Protein AF-A0A8I3A696-F1 (afdb_monomer_lite)

Structure (mmCIF, N/CA/C/O backbone):
data_AF-A0A8I3A696-F1
#
_entry.id   AF-A0A8I3A696-F1
#
loop_
_atom_site.group_PDB
_atom_site.id
_atom_site.type_symbol
_atom_site.label_atom_id
_atom_site.label_alt_id
_atom_site.label_comp_id
_atom_site.label_asym_id
_atom_site.label_entity_id
_atom_site.label_seq_id
_atom_site.pdbx_PDB_ins_code
_atom_site.Cartn_x
_atom_site.Cartn_y
_atom_site.Cartn_z
_atom_site.occupancy
_atom_site.B_iso_or_equiv
_atom_site.auth_seq_id
_atom_site.auth_comp_id
_atom_site.auth_asym_id
_atom_site.auth_atom_id
_atom_site.pdbx_PDB_model_num
ATOM 1 N N . MET A 1 1 ? -14.156 15.712 -1.385 1.00 49.28 1 MET A N 1
ATOM 2 C CA . MET A 1 1 ? -14.536 15.079 -0.104 1.00 49.28 1 MET A CA 1
ATOM 3 C C . MET A 1 1 ? -14.121 13.618 -0.165 1.00 49.28 1 MET A C 1
ATOM 5 O O . MET A 1 1 ? -14.426 13.002 -1.179 1.00 49.28 1 MET A O 1
ATOM 9 N N . PRO A 1 2 ? -13.389 13.079 0.828 1.00 67.81 2 PRO A N 1
ATOM 10 C CA . PRO A 1 2 ? -13.093 11.646 0.878 1.00 67.81 2 PRO A CA 1
ATOM 11 C C . PRO A 1 2 ? -14.398 10.843 0.910 1.00 67.81 2 PRO A C 1
ATOM 13 O O . PRO A 1 2 ? -15.379 11.331 1.472 1.00 67.81 2 PRO A O 1
ATOM 16 N N . THR A 1 3 ? -14.408 9.640 0.341 1.00 84.44 3 THR A N 1
ATOM 17 C CA . THR A 1 3 ? -15.573 8.743 0.364 1.00 84.44 3 THR A CA 1
ATOM 18 C C . THR A 1 3 ? -16.041 8.512 1.810 1.00 84.44 3 THR A C 1
ATOM 20 O O . THR A 1 3 ? -15.194 8.189 2.649 1.00 84.44 3 THR A O 1
ATOM 23 N N . PRO A 1 4 ? -17.332 8.721 2.135 1.00 91.75 4 PRO A N 1
ATOM 24 C CA . PRO A 1 4 ? -17.892 8.387 3.447 1.00 91.75 4 PRO A CA 1
ATOM 25 C C . PRO A 1 4 ? -17.798 6.892 3.750 1.00 91.75 4 PRO A C 1
ATOM 27 O O . PRO A 1 4 ? -17.717 6.093 2.813 1.00 91.75 4 PRO A O 1
ATOM 30 N N . LEU A 1 5 ? -17.838 6.506 5.030 1.00 95.25 5 LEU A N 1
ATOM 31 C CA . LEU A 1 5 ? -17.947 5.088 5.355 1.00 95.25 5 LEU A CA 1
ATOM 32 C C . LEU A 1 5 ? -19.299 4.536 4.869 1.00 95.25 5 LEU A C 1
ATOM 34 O O . LEU A 1 5 ? -20.335 5.196 5.011 1.00 95.25 5 LEU A O 1
ATOM 38 N N . PRO A 1 6 ? -19.311 3.325 4.290 1.00 96.25 6 PRO A N 1
ATOM 39 C CA . PRO A 1 6 ? -20.542 2.604 4.002 1.00 96.25 6 PRO A CA 1
ATOM 40 C C . PRO A 1 6 ? -21.428 2.464 5.242 1.00 96.25 6 PRO A C 1
ATOM 42 O O . PRO A 1 6 ? -20.940 2.303 6.365 1.00 96.25 6 PRO A O 1
ATOM 45 N N . LYS A 1 7 ? -22.748 2.466 5.044 1.00 95.75 7 LYS A N 1
ATOM 46 C CA . LYS A 1 7 ? -23.689 2.207 6.138 1.00 95.75 7 LYS A CA 1
ATOM 47 C C . LYS A 1 7 ? -23.459 0.819 6.731 1.00 95.75 7 LYS A C 1
ATOM 49 O O . LYS A 1 7 ? -23.053 -0.106 6.024 1.00 95.75 7 LYS A O 1
ATOM 54 N N . ALA A 1 8 ? -23.773 0.669 8.015 1.00 94.56 8 ALA A N 1
ATOM 55 C CA . ALA A 1 8 ? -23.583 -0.585 8.736 1.00 94.56 8 ALA A CA 1
ATOM 56 C C . ALA A 1 8 ? -24.315 -1.778 8.090 1.00 94.56 8 ALA A C 1
ATOM 58 O O . ALA A 1 8 ? -23.818 -2.895 8.144 1.00 94.56 8 ALA A O 1
ATOM 59 N N . ASP A 1 9 ? -25.460 -1.548 7.441 1.00 94.12 9 ASP A N 1
ATOM 60 C CA . ASP A 1 9 ? -26.269 -2.557 6.744 1.00 94.12 9 ASP A CA 1
ATOM 61 C C . ASP A 1 9 ? -25.797 -2.864 5.310 1.00 94.12 9 ASP A C 1
ATOM 63 O O . ASP A 1 9 ? -26.386 -3.702 4.625 1.00 94.12 9 ASP A O 1
ATOM 67 N N . SER A 1 10 ? -24.733 -2.210 4.836 1.00 96.44 10 SER A N 1
ATOM 68 C CA . SER A 1 10 ? -24.194 -2.460 3.500 1.00 96.44 10 SER A CA 1
ATOM 69 C C . SER A 1 10 ? -23.600 -3.873 3.379 1.00 96.44 10 SER A C 1
ATOM 71 O O . SER A 1 10 ? -23.015 -4.387 4.339 1.00 96.44 10 SER A O 1
ATOM 73 N N . PRO A 1 11 ? -23.668 -4.507 2.190 1.00 96.00 11 PRO A N 1
ATOM 74 C CA . PRO A 1 11 ? -23.151 -5.863 2.000 1.00 96.00 11 PRO A CA 1
ATOM 75 C C . PRO A 1 11 ? -21.673 -6.018 2.374 1.00 96.00 11 PRO A C 1
ATOM 77 O O . PRO A 1 11 ? -21.261 -7.056 2.880 1.00 96.00 11 PRO A O 1
ATOM 80 N N . GLU A 1 12 ? -20.850 -4.996 2.139 1.00 93.75 12 GLU A N 1
ATOM 81 C CA . GLU A 1 12 ? -19.424 -5.050 2.463 1.00 93.75 12 GLU A CA 1
ATOM 82 C C . GLU A 1 12 ? -19.132 -5.019 3.962 1.00 93.75 12 GLU A C 1
ATOM 84 O O . GLU A 1 12 ? -18.227 -5.723 4.404 1.00 93.75 12 GLU A O 1
ATOM 89 N N . VAL A 1 13 ? -19.934 -4.288 4.739 1.00 96.12 13 VAL A N 1
ATOM 90 C CA . VAL A 1 13 ? -19.828 -4.263 6.201 1.00 96.12 13 VAL A CA 1
ATOM 91 C C . VAL A 1 13 ? -20.376 -5.555 6.803 1.00 96.12 13 VAL A C 1
ATOM 93 O O . VAL A 1 13 ? -19.768 -6.116 7.712 1.00 96.12 13 VAL A O 1
ATOM 96 N N . GLN A 1 14 ? -21.478 -6.082 6.266 1.00 96.12 14 GLN A N 1
ATOM 97 C CA . GLN A 1 14 ? -22.037 -7.351 6.741 1.00 96.12 14 GLN A CA 1
ATOM 98 C C . GLN A 1 14 ? -21.068 -8.522 6.525 1.00 96.12 14 GLN A C 1
ATOM 100 O O . GLN A 1 14 ? -20.917 -9.349 7.416 1.00 96.12 14 GLN A O 1
ATOM 105 N N . ARG A 1 15 ? -20.290 -8.530 5.430 1.00 93.88 15 ARG A N 1
ATOM 106 C CA . ARG A 1 15 ? -19.238 -9.545 5.221 1.00 93.88 15 ARG A CA 1
ATOM 107 C C . ARG A 1 15 ? -18.225 -9.609 6.365 1.00 93.88 15 ARG A C 1
ATOM 109 O O . ARG A 1 15 ? -17.896 -10.700 6.810 1.00 93.88 15 ARG A O 1
ATOM 116 N N . ILE A 1 16 ? -17.728 -8.466 6.848 1.00 94.31 16 ILE A N 1
ATOM 117 C CA . ILE A 1 16 ? -16.762 -8.469 7.963 1.00 94.31 16 ILE A CA 1
ATOM 118 C C . ILE A 1 16 ? -17.427 -8.782 9.309 1.00 94.31 16 ILE A C 1
ATOM 120 O O . ILE A 1 16 ? -16.744 -9.261 10.214 1.00 94.31 16 ILE A O 1
ATOM 124 N N . ALA A 1 17 ? -18.731 -8.517 9.439 1.00 92.25 17 ALA A N 1
ATOM 125 C CA . ALA A 1 17 ? -19.528 -8.859 10.614 1.00 92.25 17 ALA A CA 1
ATOM 126 C C . ALA A 1 17 ? -19.753 -10.372 10.733 1.00 92.25 17 ALA A C 1
ATOM 128 O O . ALA A 1 17 ? -19.649 -10.919 11.828 1.00 92.25 17 ALA A O 1
ATOM 129 N N . ASP A 1 18 ? -20.017 -11.035 9.604 1.00 91.81 18 ASP A N 1
ATOM 130 C CA . ASP A 1 18 ? -20.204 -12.486 9.525 1.00 91.81 18 ASP A CA 1
ATOM 131 C C . ASP A 1 18 ? -18.918 -13.252 9.878 1.00 91.81 18 ASP A C 1
ATOM 133 O O . ASP A 1 18 ? -18.979 -14.363 10.404 1.00 91.81 18 ASP A O 1
ATOM 137 N N . GLU A 1 19 ? -17.746 -12.666 9.606 1.00 90.56 19 GLU A N 1
ATOM 138 C CA . GLU A 1 19 ? -16.451 -13.236 9.995 1.00 90.56 19 GLU A CA 1
ATOM 139 C C . GLU A 1 19 ? -16.190 -13.149 11.506 1.00 90.56 19 GLU A C 1
ATOM 141 O O . GLU A 1 19 ? -15.688 -14.104 12.100 1.00 90.56 19 GLU A O 1
ATOM 146 N N . ASP A 1 20 ? -16.476 -11.993 12.113 1.00 92.38 20 ASP A N 1
ATOM 147 C CA . ASP A 1 20 ? -16.321 -11.744 13.547 1.00 92.38 20 ASP A CA 1
ATOM 148 C C . ASP A 1 20 ? -17.217 -10.557 13.970 1.00 92.38 20 ASP A C 1
ATOM 150 O O . ASP A 1 20 ? -17.012 -9.434 13.488 1.00 92.38 20 ASP A O 1
ATOM 154 N N . PRO A 1 21 ? -18.180 -10.750 14.892 1.00 92.81 21 PRO A N 1
ATOM 155 C CA . PRO A 1 21 ? -19.038 -9.675 15.392 1.00 92.81 21 PRO A CA 1
ATOM 156 C C . PRO A 1 21 ? -18.270 -8.482 15.982 1.00 92.81 21 PRO A C 1
ATOM 158 O O . PRO A 1 21 ? -18.757 -7.346 15.932 1.00 92.81 21 PRO A O 1
ATOM 161 N N . ASP A 1 22 ? -17.058 -8.705 16.502 1.00 96.44 22 ASP A N 1
ATOM 162 C CA . ASP A 1 22 ? -16.217 -7.637 17.040 1.00 96.44 22 ASP A CA 1
ATOM 163 C C . ASP A 1 22 ? -15.776 -6.655 15.943 1.00 96.44 22 ASP A C 1
ATOM 165 O O . ASP A 1 22 ? -15.633 -5.457 16.214 1.00 96.44 22 ASP A O 1
ATOM 169 N N . ASN A 1 23 ? -15.652 -7.110 14.689 1.00 96.56 23 ASN A N 1
ATOM 170 C CA . ASN A 1 23 ? -15.353 -6.240 13.550 1.00 96.56 23 ASN A CA 1
ATOM 171 C C . ASN A 1 23 ? -16.483 -5.240 13.300 1.00 96.56 23 ASN A C 1
ATOM 173 O O . ASN A 1 23 ? -16.214 -4.060 13.077 1.00 96.56 23 ASN A O 1
ATOM 177 N N . LEU A 1 24 ? -17.744 -5.688 13.369 1.00 96.62 24 LEU A N 1
ATOM 178 C CA . LEU A 1 24 ? -18.903 -4.808 13.206 1.00 96.62 24 LEU A CA 1
ATOM 179 C C . LEU A 1 24 ? -18.973 -3.781 14.335 1.00 96.62 24 LEU A C 1
ATOM 181 O O . LEU A 1 24 ? -19.225 -2.602 14.093 1.00 96.62 24 LEU A O 1
ATOM 185 N N . SER A 1 25 ? -18.709 -4.216 15.568 1.00 97.06 25 SER A N 1
ATOM 186 C CA . SER A 1 25 ? -18.633 -3.325 16.727 1.00 97.06 25 SER A CA 1
ATOM 187 C C . SER A 1 25 ? -17.566 -2.237 16.533 1.00 97.06 25 SER A C 1
ATOM 189 O O . SER A 1 25 ? -17.863 -1.048 16.663 1.00 97.06 25 SER A O 1
ATOM 191 N N . ALA A 1 26 ? -16.341 -2.611 16.145 1.00 97.62 26 ALA A N 1
ATOM 192 C CA . ALA A 1 26 ? -15.265 -1.654 15.871 1.00 97.62 26 ALA A CA 1
ATOM 193 C C . ALA A 1 26 ? -15.569 -0.732 14.677 1.00 97.62 26 ALA A C 1
ATOM 195 O O . ALA A 1 26 ? -15.262 0.463 14.718 1.00 97.62 26 ALA A O 1
ATOM 196 N N . TYR A 1 27 ? -16.208 -1.262 13.632 1.00 98.00 27 TYR A N 1
ATOM 197 C CA . TYR A 1 27 ? -16.646 -0.480 12.481 1.00 98.00 27 TYR A CA 1
ATOM 198 C C . TYR A 1 27 ? -17.682 0.577 12.878 1.00 98.00 27 TYR A C 1
ATOM 200 O O . TYR A 1 27 ? -17.526 1.749 12.540 1.00 98.00 27 TYR A O 1
ATOM 208 N N . ASN A 1 28 ? -18.688 0.195 13.670 1.00 97.12 28 ASN A N 1
ATOM 209 C CA . ASN A 1 28 ? -19.726 1.108 14.152 1.00 97.12 28 ASN A CA 1
ATOM 210 C C . ASN A 1 28 ? -19.161 2.223 15.040 1.00 97.12 28 ASN A C 1
ATOM 212 O O . ASN A 1 28 ? -19.641 3.350 14.969 1.00 97.12 28 ASN A O 1
ATOM 216 N N . ILE A 1 29 ? -18.108 1.960 15.823 1.00 96.50 29 ILE A N 1
ATOM 217 C CA . ILE A 1 29 ? -17.392 3.021 16.552 1.00 96.50 29 ILE A CA 1
ATOM 218 C C . ILE A 1 29 ? -16.849 4.072 15.572 1.00 96.50 29 ILE A C 1
ATOM 220 O O . ILE A 1 29 ? -17.020 5.270 15.797 1.00 96.50 29 ILE A O 1
ATOM 224 N N . CYS A 1 30 ? -16.216 3.642 14.477 1.00 96.19 30 CYS A N 1
ATOM 225 C CA . CYS A 1 30 ? -15.680 4.556 13.466 1.00 96.19 30 CYS A CA 1
ATOM 226 C C . CYS A 1 30 ? -16.795 5.320 12.737 1.00 96.19 30 CYS A C 1
ATOM 228 O O . CYS A 1 30 ? -16.667 6.530 12.554 1.00 96.19 30 CYS A O 1
ATOM 230 N N . LEU A 1 31 ? -17.880 4.631 12.365 1.00 95.69 31 LEU A N 1
ATOM 231 C CA . LEU A 1 31 ? -19.037 5.216 11.682 1.00 95.69 31 LEU A CA 1
ATOM 232 C C . LEU A 1 31 ? -19.721 6.287 12.546 1.00 95.69 31 LEU A C 1
ATOM 234 O O . LEU A 1 31 ? -19.910 7.411 12.090 1.00 95.69 31 LEU A O 1
ATOM 238 N N . ASN A 1 32 ? -19.990 5.990 13.821 1.00 94.19 32 ASN A N 1
ATOM 239 C CA . ASN A 1 32 ? -20.622 6.940 14.741 1.00 94.19 32 ASN A CA 1
ATOM 240 C C . ASN A 1 32 ? -19.775 8.209 14.914 1.00 94.19 32 ASN A C 1
ATOM 242 O O . ASN A 1 32 ? -20.293 9.320 14.828 1.00 94.19 32 ASN A O 1
ATOM 246 N N . TYR A 1 33 ? -18.457 8.071 15.103 1.00 92.50 33 TYR A N 1
ATOM 247 C CA . TYR A 1 33 ? -17.582 9.239 15.222 1.00 92.50 33 TYR A CA 1
ATOM 248 C C . TYR A 1 33 ? -17.439 10.025 13.914 1.00 92.50 33 TYR A C 1
ATOM 250 O O . TYR A 1 33 ? -17.238 11.239 13.962 1.00 92.50 33 TYR A O 1
ATOM 258 N N . GLU A 1 34 ? -17.535 9.374 12.752 1.00 91.62 34 GLU A N 1
ATOM 259 C CA . GLU A 1 34 ? -17.570 10.064 11.460 1.00 91.62 34 GLU A CA 1
ATOM 260 C C . GLU A 1 34 ? -18.806 10.969 11.331 1.00 91.62 34 GLU A C 1
ATOM 262 O O . GLU A 1 34 ? -18.681 12.101 10.849 1.00 91.62 34 GLU A O 1
ATOM 267 N N . GLU A 1 35 ? -19.970 10.474 11.765 1.00 88.00 35 GLU A N 1
ATOM 268 C CA . GLU A 1 35 ? -21.251 11.186 11.734 1.00 88.00 35 GLU A CA 1
ATOM 269 C C . GLU A 1 35 ? -21.300 12.317 12.772 1.00 88.00 35 GLU A C 1
ATOM 271 O O . GLU A 1 35 ? -21.608 13.461 12.430 1.00 88.00 35 GLU A O 1
ATOM 276 N N . GLU A 1 36 ? -20.925 12.036 14.024 1.00 85.62 36 GLU A N 1
ATOM 277 C CA . GLU A 1 36 ? -20.935 13.013 15.123 1.00 85.62 36 GLU A CA 1
ATOM 278 C C . GLU A 1 36 ? -19.958 14.175 14.895 1.00 85.62 36 GLU A C 1
ATOM 280 O O . GLU A 1 36 ? -20.234 15.319 15.264 1.00 85.62 36 GLU A O 1
ATOM 285 N N . LEU A 1 37 ? -18.800 13.897 14.289 1.00 77.69 37 LEU A N 1
ATOM 286 C CA . LEU A 1 37 ? -17.734 14.878 14.074 1.00 77.69 37 LEU A CA 1
ATOM 287 C C . LEU A 1 37 ? -17.665 15.364 12.626 1.00 77.69 37 LEU A C 1
ATOM 289 O O . LEU A 1 37 ? -16.641 15.915 12.220 1.00 77.69 37 LEU A O 1
ATOM 293 N N . ALA A 1 38 ? -18.756 15.244 11.864 1.00 67.12 38 ALA A N 1
ATOM 294 C CA . ALA A 1 38 ? -18.842 15.750 10.494 1.00 67.12 38 ALA A CA 1
ATOM 295 C C . ALA A 1 38 ? -18.534 17.258 10.373 1.00 67.12 38 ALA A C 1
ATOM 297 O O . ALA A 1 38 ? -18.119 17.715 9.312 1.00 67.12 38 ALA A O 1
ATOM 298 N N . ALA A 1 39 ? -18.674 18.024 11.464 1.00 66.12 39 ALA A N 1
ATOM 299 C CA . ALA A 1 39 ? -18.312 19.442 11.535 1.00 66.12 39 ALA A CA 1
ATOM 300 C C . ALA A 1 39 ? -16.797 19.713 11.711 1.00 66.12 39 ALA A C 1
ATOM 302 O O . ALA A 1 39 ? -16.365 20.855 11.569 1.00 66.12 39 ALA A O 1
ATOM 303 N N . PHE A 1 40 ? -15.985 18.693 12.023 1.00 68.56 40 PHE A N 1
ATOM 304 C CA . PHE A 1 40 ? -14.536 18.793 12.235 1.00 68.56 40 PHE A CA 1
ATOM 305 C C . PHE A 1 40 ? -13.783 17.943 11.199 1.00 68.56 40 PHE A C 1
ATOM 307 O O . PHE A 1 40 ? -13.335 16.828 11.489 1.00 68.56 40 PHE A O 1
ATOM 314 N N . GLU A 1 41 ? -13.636 18.491 9.988 1.00 65.88 41 GLU A N 1
ATOM 315 C CA . GLU A 1 41 ? -13.103 17.793 8.803 1.00 65.88 41 GLU A CA 1
ATOM 316 C C . GLU A 1 41 ? -11.773 17.054 9.058 1.00 65.88 41 GLU A C 1
ATOM 318 O O . GLU A 1 41 ? -11.585 15.932 8.578 1.00 65.88 41 GLU A O 1
ATOM 323 N N . ASP A 1 42 ? -10.882 17.624 9.879 1.00 74.69 42 ASP A N 1
ATOM 324 C CA . ASP A 1 42 ? -9.553 17.059 10.148 1.00 74.69 42 ASP A CA 1
ATOM 325 C C . ASP A 1 42 ? -9.599 15.683 10.828 1.00 74.69 42 ASP A C 1
ATOM 327 O O . ASP A 1 42 ? -8.779 14.814 10.527 1.00 74.69 42 ASP A O 1
ATOM 331 N N . LYS A 1 43 ? -10.550 15.461 11.748 1.00 82.44 43 LYS A N 1
ATOM 332 C CA . LYS A 1 43 ? -10.648 14.195 12.496 1.00 82.44 43 LYS A CA 1
ATOM 333 C C . LYS A 1 43 ? -11.482 13.152 11.770 1.00 82.44 43 LYS A C 1
ATOM 335 O O . LYS A 1 43 ? -11.169 11.966 11.864 1.00 82.44 43 LYS A O 1
ATOM 340 N N . GLN A 1 44 ? -12.482 13.588 11.005 1.00 89.31 44 GLN A N 1
ATOM 341 C CA . GLN A 1 44 ? -13.361 12.699 10.244 1.00 89.31 44 GLN A CA 1
ATOM 342 C C . GLN A 1 44 ? -12.562 11.745 9.344 1.00 89.31 44 GLN A C 1
ATOM 344 O O . GLN A 1 44 ? -12.827 10.544 9.279 1.00 89.31 44 GLN A O 1
ATOM 349 N N . ARG A 1 45 ? -11.517 12.267 8.694 1.00 90.12 45 ARG A N 1
ATOM 350 C CA . ARG A 1 45 ? -10.626 11.477 7.843 1.00 90.12 45 ARG A CA 1
ATOM 351 C C . ARG A 1 45 ? -9.962 10.309 8.580 1.00 90.12 45 ARG A C 1
ATOM 353 O O . ARG A 1 45 ? -9.793 9.250 7.983 1.00 90.12 45 ARG A O 1
ATOM 360 N N . TYR A 1 46 ? -9.588 10.475 9.847 1.00 92.69 46 TYR A N 1
ATOM 361 C CA . TYR A 1 46 ? -8.934 9.418 10.624 1.00 92.69 46 TYR A CA 1
ATOM 362 C C . TYR A 1 46 ? -9.884 8.262 10.931 1.00 92.69 46 TYR A C 1
ATOM 364 O O . TYR A 1 46 ? -9.473 7.108 10.839 1.00 92.69 46 TYR A O 1
ATOM 372 N N . PHE A 1 47 ? -11.156 8.551 11.206 1.00 94.00 47 PHE A N 1
ATOM 373 C CA . PHE A 1 47 ? -12.168 7.511 11.414 1.00 94.00 47 PHE A CA 1
ATOM 374 C C . PHE A 1 47 ? -12.456 6.746 10.122 1.00 94.00 47 PHE A C 1
ATOM 376 O O . PHE A 1 47 ? -12.503 5.518 10.137 1.00 94.00 47 PHE A O 1
ATOM 383 N N . ARG A 1 48 ? -12.513 7.450 8.981 1.00 94.12 48 ARG A N 1
ATOM 384 C CA . ARG A 1 48 ? -12.617 6.813 7.657 1.00 94.12 48 ARG A CA 1
ATOM 385 C C . ARG A 1 48 ? -11.454 5.872 7.372 1.00 94.12 48 ARG A C 1
ATOM 387 O O . ARG A 1 48 ? -11.675 4.763 6.904 1.00 94.12 48 ARG A O 1
ATOM 394 N N . ILE A 1 49 ? -10.222 6.291 7.668 1.00 94.12 49 ILE A N 1
ATOM 395 C CA . ILE A 1 49 ? -9.032 5.447 7.479 1.00 94.12 49 ILE A CA 1
ATOM 396 C C . ILE A 1 49 ? -9.166 4.140 8.262 1.00 94.12 49 ILE A C 1
ATOM 398 O O . ILE A 1 49 ? -8.871 3.082 7.717 1.00 94.12 49 ILE A O 1
ATOM 402 N N . LEU A 1 50 ? -9.636 4.197 9.509 1.00 95.75 50 LEU A N 1
ATOM 403 C CA . LEU A 1 50 ? -9.824 3.004 10.333 1.00 95.75 50 LEU A CA 1
ATOM 404 C C . LEU A 1 50 ? -10.960 2.112 9.824 1.00 95.75 50 LEU A C 1
ATOM 406 O O . LEU A 1 50 ? -10.767 0.904 9.715 1.00 95.75 50 LEU A O 1
ATOM 410 N N . GLY A 1 51 ? -12.104 2.693 9.455 1.00 96.50 51 GLY A N 1
ATOM 411 C CA . GLY A 1 51 ? -13.229 1.932 8.908 1.00 96.50 51 GLY A CA 1
ATOM 412 C C . GLY A 1 51 ? -12.880 1.234 7.589 1.00 96.50 51 GLY A C 1
ATOM 413 O O . GLY A 1 51 ? -13.101 0.033 7.455 1.00 96.50 51 GLY A O 1
ATOM 414 N N . PHE A 1 52 ? -12.232 1.930 6.648 1.00 95.81 52 PHE A N 1
ATOM 415 C CA . PHE A 1 52 ? -11.756 1.302 5.410 1.00 95.81 52 PHE A CA 1
ATOM 416 C C . PHE A 1 52 ? -10.634 0.289 5.653 1.00 95.81 52 PHE A C 1
ATOM 418 O O . PHE A 1 52 ? -10.558 -0.703 4.934 1.00 95.81 52 PHE A O 1
ATOM 425 N N . LEU A 1 53 ? -9.788 0.481 6.670 1.00 94.69 53 LEU A N 1
ATOM 426 C CA . LEU A 1 53 ? -8.782 -0.515 7.037 1.00 94.69 53 LEU A CA 1
ATOM 427 C C . LEU A 1 53 ? -9.416 -1.803 7.585 1.00 94.69 53 LEU A C 1
ATOM 429 O O . LEU A 1 53 ? -8.868 -2.872 7.347 1.00 94.69 53 LEU A O 1
ATOM 433 N N . LEU A 1 54 ? -10.565 -1.735 8.267 1.00 96.38 54 LEU A N 1
ATOM 434 C CA . LEU A 1 54 ? -11.326 -2.930 8.658 1.00 96.38 54 LEU A CA 1
ATOM 435 C C . LEU A 1 54 ? -11.918 -3.643 7.434 1.00 96.38 54 LEU A C 1
ATOM 437 O O . LEU A 1 54 ? -11.785 -4.863 7.310 1.00 96.38 54 LEU A O 1
ATOM 441 N N . LEU A 1 55 ? -12.522 -2.887 6.511 1.00 95.69 55 LEU A N 1
ATOM 442 C CA . LEU A 1 55 ? -13.123 -3.432 5.288 1.00 95.69 55 LEU A CA 1
ATOM 443 C C . LEU A 1 55 ? -12.079 -4.094 4.380 1.00 95.69 55 LEU A C 1
ATOM 445 O O . LEU A 1 55 ? -12.273 -5.215 3.914 1.00 95.69 55 LEU A O 1
ATOM 449 N N . HIS A 1 56 ? -10.943 -3.427 4.185 1.00 92.06 56 HIS A N 1
ATOM 450 C CA . HIS A 1 56 ? -9.904 -3.817 3.229 1.00 92.06 56 HIS A CA 1
ATOM 451 C C . HIS A 1 56 ? -8.628 -4.331 3.901 1.00 92.06 56 HIS A C 1
ATOM 453 O O . HIS A 1 56 ? -7.545 -4.254 3.317 1.00 92.06 56 HIS A O 1
ATOM 459 N N . ALA A 1 57 ? -8.729 -4.835 5.134 1.00 92.19 57 ALA A N 1
ATOM 460 C CA . ALA A 1 57 ? -7.591 -5.413 5.836 1.00 92.19 57 ALA A CA 1
ATOM 461 C C . ALA A 1 57 ? -6.893 -6.467 4.947 1.00 92.19 57 ALA A C 1
ATOM 463 O O . ALA A 1 57 ? -7.579 -7.345 4.417 1.00 92.19 57 ALA A O 1
ATOM 464 N N . PRO A 1 58 ? -5.551 -6.439 4.810 1.00 88.88 58 PRO A N 1
ATOM 465 C CA . PRO A 1 58 ? -4.821 -7.371 3.943 1.00 88.88 58 PRO A CA 1
ATOM 466 C C . PRO A 1 58 ? -5.033 -8.846 4.295 1.00 88.88 58 PRO A C 1
ATOM 468 O O . PRO A 1 58 ? -4.901 -9.719 3.445 1.00 88.88 58 PRO A O 1
ATOM 471 N N . ASN A 1 59 ? -5.324 -9.131 5.565 1.00 89.62 59 ASN A N 1
ATOM 472 C CA . ASN A 1 59 ? -5.669 -10.456 6.056 1.00 89.62 59 ASN A CA 1
ATOM 473 C C . ASN A 1 59 ? -6.469 -10.355 7.368 1.00 89.62 59 ASN A C 1
ATOM 475 O O . ASN A 1 59 ? -6.530 -9.294 7.999 1.00 89.62 59 ASN A O 1
ATOM 479 N N . GLN A 1 60 ? -7.049 -11.480 7.797 1.00 91.06 60 GLN A N 1
ATOM 480 C CA . GLN A 1 60 ? -7.857 -11.563 9.018 1.00 91.06 60 GLN A CA 1
ATOM 481 C C . GLN A 1 60 ? -7.067 -11.176 10.278 1.00 91.06 60 GLN A C 1
ATOM 483 O O . GLN A 1 60 ? -7.601 -10.488 11.141 1.00 91.06 60 GLN A O 1
ATOM 488 N N . GLY A 1 61 ? -5.787 -11.553 10.371 1.00 90.38 61 GLY A N 1
ATOM 489 C CA . GLY A 1 61 ? -4.938 -11.206 11.514 1.00 90.38 61 GLY A CA 1
ATOM 490 C C . GLY A 1 61 ? -4.782 -9.694 11.687 1.00 90.38 61 GLY A C 1
ATOM 491 O O . GLY A 1 61 ? -4.944 -9.175 12.791 1.00 90.38 61 GLY A O 1
ATOM 492 N N . VAL A 1 62 ? -4.559 -8.970 10.585 1.00 91.06 62 VAL A N 1
ATOM 493 C CA . VAL A 1 62 ? -4.525 -7.499 10.589 1.00 91.06 62 VAL A CA 1
ATOM 494 C C . VAL A 1 62 ? -5.863 -6.925 11.024 1.00 91.06 62 VAL A C 1
ATOM 496 O O . VAL A 1 62 ? -5.885 -6.020 11.857 1.00 91.06 62 VAL A O 1
ATOM 499 N N . ARG A 1 63 ? -6.970 -7.448 10.484 1.00 94.56 63 ARG A N 1
ATOM 500 C CA . ARG A 1 63 ? -8.318 -6.995 10.845 1.00 94.56 63 ARG A CA 1
ATOM 501 C C . ARG A 1 63 ? -8.540 -7.122 12.349 1.00 94.56 63 ARG A C 1
ATOM 503 O O . ARG A 1 63 ? -8.853 -6.126 12.991 1.00 94.56 63 ARG A O 1
ATOM 510 N N . SER A 1 64 ? -8.266 -8.291 12.926 1.00 93.12 64 SER A N 1
ATOM 511 C CA . SER A 1 64 ? -8.392 -8.531 14.367 1.00 93.12 64 SER A CA 1
ATOM 512 C C . SER A 1 64 ? -7.507 -7.604 15.211 1.00 93.12 64 SER A C 1
ATOM 514 O O . SER A 1 64 ? -7.939 -7.126 16.260 1.00 93.12 64 SER A O 1
ATOM 516 N N . ASP A 1 65 ? -6.278 -7.319 14.777 1.00 91.25 65 ASP A N 1
ATOM 517 C CA . ASP A 1 65 ? -5.377 -6.392 15.477 1.00 91.25 65 ASP A CA 1
ATOM 518 C C . ASP A 1 65 ? -5.881 -4.940 15.442 1.00 91.25 65 ASP A C 1
ATOM 520 O O . ASP A 1 65 ? -5.768 -4.206 16.435 1.00 91.25 65 ASP A O 1
ATOM 524 N N . VAL A 1 66 ? -6.456 -4.518 14.313 1.00 93.31 66 VAL A N 1
ATOM 525 C CA . VAL A 1 66 ? -7.077 -3.196 14.155 1.00 93.31 66 VAL A CA 1
ATOM 526 C C . VAL A 1 66 ? -8.347 -3.104 15.000 1.00 93.31 66 VAL A C 1
ATOM 528 O O . VAL A 1 66 ? -8.479 -2.144 15.757 1.00 93.31 66 VAL A O 1
ATOM 531 N N . THR A 1 67 ? -9.212 -4.121 14.963 1.00 96.12 67 THR A N 1
ATOM 532 C CA . THR A 1 67 ? -10.414 -4.246 15.806 1.00 96.12 67 THR A CA 1
ATOM 533 C C . THR A 1 67 ? -10.066 -4.071 17.286 1.00 96.12 67 THR A C 1
ATOM 535 O O . THR A 1 67 ? -10.580 -3.165 17.943 1.00 96.12 67 THR A O 1
ATOM 538 N N . LYS A 1 68 ? -9.084 -4.830 17.796 1.00 94.50 68 LYS A N 1
ATOM 539 C CA . LYS A 1 68 ? -8.601 -4.701 19.185 1.00 94.50 68 LYS A CA 1
ATOM 540 C C . LYS A 1 68 ? -8.046 -3.308 19.491 1.00 94.50 68 LYS A C 1
ATOM 542 O O . LYS A 1 68 ? -8.276 -2.772 20.574 1.00 94.50 68 LYS A O 1
ATOM 547 N N . SER A 1 69 ? -7.310 -2.712 18.551 1.00 94.00 69 SER A N 1
ATOM 548 C CA . SER A 1 69 ? -6.755 -1.363 18.718 1.00 94.00 69 SER A CA 1
ATOM 549 C C . SER A 1 69 ? -7.863 -0.311 18.828 1.00 94.00 69 SER A C 1
ATOM 551 O O . SER A 1 69 ? -7.779 0.564 19.690 1.00 94.00 69 SER A O 1
ATOM 553 N N . ILE A 1 70 ? -8.917 -0.428 18.017 1.00 96.25 70 ILE A N 1
ATOM 554 C CA . ILE A 1 70 ? -10.095 0.446 18.061 1.00 96.25 70 ILE A CA 1
ATOM 555 C C . ILE A 1 70 ? -10.831 0.283 19.393 1.00 96.25 70 ILE A C 1
ATOM 557 O O . ILE A 1 70 ? -11.071 1.278 20.069 1.00 96.25 70 ILE A O 1
ATOM 561 N N . HIS A 1 71 ? -11.111 -0.948 19.831 1.00 95.81 71 HIS A N 1
ATOM 562 C CA . HIS A 1 71 ? -11.781 -1.197 21.118 1.00 95.81 71 HIS A CA 1
ATOM 563 C C . HIS A 1 71 ? -10.979 -0.725 22.335 1.00 95.81 71 HIS A C 1
ATOM 565 O O . HIS A 1 71 ? -11.558 -0.418 23.374 1.00 95.81 71 HIS A O 1
ATOM 571 N N . SER A 1 72 ? -9.651 -0.636 22.223 1.00 93.62 72 SER A N 1
ATOM 572 C CA . SER A 1 72 ? -8.798 -0.105 23.294 1.00 93.62 72 SER A CA 1
ATOM 573 C C . SER A 1 72 ? -8.847 1.424 23.433 1.00 93.62 72 SER A C 1
ATOM 575 O O . SER A 1 72 ? -8.409 1.961 24.455 1.00 93.62 72 SER A O 1
ATOM 577 N N . CYS A 1 73 ? -9.367 2.133 22.426 1.00 93.44 73 CYS A N 1
ATOM 578 C CA . CYS A 1 73 ? -9.486 3.587 22.431 1.00 93.44 73 CYS A CA 1
ATOM 579 C C . CYS A 1 73 ? -10.659 4.017 23.323 1.00 93.44 73 CYS A C 1
ATOM 581 O O . CYS A 1 73 ? -11.790 3.584 23.125 1.00 93.44 73 CYS A O 1
ATOM 583 N N . LYS A 1 74 ? -10.402 4.887 24.308 1.00 89.88 74 LYS A N 1
ATOM 584 C CA . LYS A 1 74 ? -11.421 5.311 25.285 1.00 89.88 74 LYS A CA 1
ATOM 585 C C . LYS A 1 74 ? -12.174 6.554 24.834 1.00 89.88 74 LYS A C 1
ATOM 587 O O . LYS A 1 74 ? -13.314 6.774 25.240 1.00 89.88 74 LYS A O 1
ATOM 592 N N . HIS A 1 75 ? -11.516 7.387 24.034 1.00 88.06 75 HIS A N 1
ATOM 593 C CA . HIS A 1 75 ? -12.038 8.670 23.589 1.00 88.06 75 HIS A CA 1
ATOM 594 C C . HIS A 1 75 ? -11.799 8.877 22.092 1.00 88.06 75 HIS A C 1
ATOM 596 O O . HIS A 1 75 ? -10.872 8.313 21.508 1.00 88.06 75 HIS A O 1
ATOM 602 N N . SER A 1 76 ? -12.572 9.779 21.481 1.00 88.38 76 SER A N 1
ATOM 603 C CA . SER A 1 76 ? -12.426 10.149 20.064 1.00 88.38 76 SER A CA 1
ATOM 604 C C . SER A 1 76 ? -11.011 10.609 19.702 1.00 88.38 76 SER A C 1
ATOM 606 O O . SER A 1 76 ? -10.567 10.429 18.571 1.00 88.38 76 SER A O 1
ATOM 608 N N . ASN A 1 77 ? -10.272 11.185 20.657 1.00 89.62 77 ASN A N 1
ATOM 609 C CA . ASN A 1 77 ? -8.889 11.595 20.442 1.00 89.62 77 ASN A CA 1
ATOM 610 C C . ASN A 1 77 ? -7.926 10.405 20.331 1.00 89.62 77 ASN A C 1
ATOM 612 O O . ASN A 1 77 ? -7.006 10.460 19.522 1.00 89.62 77 ASN A O 1
ATOM 616 N N . ASP A 1 78 ? -8.150 9.331 21.091 1.00 91.31 78 ASP A N 1
ATOM 617 C CA . ASP A 1 78 ? -7.356 8.102 20.983 1.00 91.31 78 ASP A CA 1
ATOM 618 C C . ASP A 1 78 ? -7.580 7.461 19.611 1.00 91.31 78 ASP A C 1
ATOM 620 O O . ASP A 1 78 ? -6.628 7.117 18.913 1.00 91.31 78 ASP A O 1
ATOM 624 N N . LEU A 1 79 ? -8.842 7.407 19.179 1.00 92.62 79 LEU A N 1
ATOM 625 C CA . LEU A 1 79 ? -9.217 6.872 17.876 1.00 92.62 79 LEU A CA 1
ATOM 626 C C . LEU A 1 79 ? -8.661 7.725 16.722 1.00 92.62 79 LEU A C 1
ATOM 628 O O . LEU A 1 79 ? -8.121 7.194 15.753 1.00 92.62 79 LEU A O 1
ATOM 632 N N . ALA A 1 80 ? -8.718 9.054 16.842 1.00 92.19 80 ALA A N 1
ATOM 633 C CA . ALA A 1 80 ? -8.115 9.965 15.870 1.00 92.19 80 ALA A CA 1
ATOM 634 C C . ALA A 1 80 ? -6.589 9.787 15.796 1.00 92.19 80 ALA A C 1
ATOM 636 O O . ALA A 1 80 ? -6.029 9.767 14.702 1.00 92.19 80 ALA A O 1
ATOM 637 N N . ASN A 1 81 ? -5.916 9.597 16.936 1.00 91.88 81 ASN A N 1
ATOM 638 C CA . ASN A 1 81 ? -4.482 9.307 16.974 1.00 91.88 81 ASN A CA 1
ATOM 639 C C . ASN A 1 81 ? -4.151 7.963 16.306 1.00 91.88 81 ASN A C 1
ATOM 641 O O . ASN A 1 81 ? -3.134 7.872 15.614 1.00 91.88 81 ASN A O 1
ATOM 645 N N . LEU A 1 82 ? -5.011 6.949 16.454 1.00 93.31 82 LEU A N 1
ATOM 646 C CA . LEU A 1 82 ? -4.851 5.654 15.790 1.00 93.31 82 LEU A CA 1
ATOM 647 C C . LEU A 1 82 ? -4.992 5.795 14.268 1.00 93.31 82 LEU A C 1
ATOM 649 O O . LEU A 1 82 ? -4.157 5.290 13.516 1.00 93.31 82 LEU A O 1
ATOM 653 N N . GLY A 1 83 ? -6.001 6.531 13.796 1.00 93.56 83 GLY A N 1
ATOM 654 C CA . GLY A 1 83 ? -6.165 6.796 12.365 1.00 93.56 83 GLY A CA 1
ATOM 655 C C . GLY A 1 83 ? -5.022 7.641 11.790 1.00 93.56 83 GLY A C 1
ATOM 656 O O . GLY A 1 83 ? -4.501 7.319 10.722 1.00 93.56 83 GLY A O 1
ATOM 657 N N . ALA A 1 84 ? -4.549 8.654 12.522 1.00 91.62 84 ALA A N 1
ATOM 658 C CA . ALA A 1 84 ? -3.377 9.447 12.145 1.00 91.62 84 ALA A CA 1
ATOM 659 C C . ALA A 1 84 ? -2.094 8.600 12.097 1.00 91.62 84 ALA A C 1
ATOM 661 O O . ALA A 1 84 ? -1.235 8.802 11.234 1.00 91.62 84 ALA A O 1
ATOM 662 N N . PHE A 1 85 ? -1.962 7.618 12.993 1.00 91.38 85 PHE A N 1
ATOM 663 C CA . PHE A 1 85 ? -0.860 6.663 12.976 1.00 91.38 85 PHE A CA 1
ATOM 664 C C . PHE A 1 85 ? -0.851 5.833 11.684 1.00 91.38 85 PHE A C 1
ATOM 666 O O . PHE A 1 85 ? 0.198 5.743 11.039 1.00 91.38 85 PHE A O 1
ATOM 673 N N . PHE A 1 86 ? -1.991 5.280 11.258 1.00 91.62 86 PHE A N 1
ATOM 674 C CA . PHE A 1 86 ? -2.068 4.549 9.987 1.00 91.62 86 PHE A CA 1
ATOM 675 C C . PHE A 1 86 ? -1.886 5.465 8.780 1.00 91.62 86 PHE A C 1
ATOM 677 O O . PHE A 1 86 ? -1.142 5.121 7.865 1.00 91.62 86 PHE A O 1
ATOM 684 N N . GLU A 1 87 ? -2.467 6.666 8.788 1.00 91.31 87 GLU A N 1
ATOM 685 C CA . GLU A 1 87 ? -2.252 7.631 7.711 1.00 91.31 87 GLU A CA 1
ATOM 686 C C . GLU A 1 87 ? -0.757 7.893 7.499 1.00 91.31 87 GLU A C 1
ATOM 688 O O . GLU A 1 87 ? -0.226 7.790 6.393 1.00 91.31 87 GLU A O 1
ATOM 693 N N . ARG A 1 88 ? -0.057 8.189 8.590 1.00 88.44 88 ARG A N 1
ATOM 694 C CA . ARG A 1 88 ? 1.348 8.562 8.571 1.00 88.44 88 ARG A CA 1
ATOM 695 C C . ARG A 1 88 ? 2.279 7.431 8.150 1.00 88.44 88 ARG A C 1
ATOM 697 O O . ARG A 1 88 ? 3.337 7.722 7.589 1.00 88.44 88 ARG A O 1
ATOM 704 N N . ASN A 1 89 ? 1.953 6.191 8.497 1.00 87.56 89 ASN A N 1
ATOM 705 C CA . ASN A 1 89 ? 2.856 5.051 8.330 1.00 87.56 89 ASN A CA 1
ATOM 706 C C . ASN A 1 89 ? 2.423 4.086 7.214 1.00 87.56 89 ASN A C 1
ATOM 708 O O . ASN A 1 89 ? 3.210 3.219 6.854 1.00 87.56 89 ASN A O 1
ATOM 712 N N . VAL A 1 90 ? 1.225 4.255 6.644 1.00 87.50 90 VAL A N 1
ATOM 713 C CA . VAL A 1 90 ? 0.714 3.453 5.518 1.00 87.50 90 VAL A CA 1
ATOM 714 C C . VAL A 1 90 ? 0.353 4.316 4.316 1.00 87.50 90 VAL A C 1
ATOM 716 O O . VAL A 1 90 ? 0.670 3.929 3.208 1.00 87.50 90 VAL A O 1
ATOM 719 N N . ILE A 1 91 ? -0.267 5.489 4.482 1.00 88.81 91 ILE A N 1
ATOM 720 C CA . ILE A 1 91 ? -0.744 6.285 3.330 1.00 88.81 91 ILE A CA 1
ATOM 721 C C . ILE A 1 91 ? 0.323 7.276 2.861 1.00 88.81 91 ILE A C 1
ATOM 723 O O . ILE A 1 91 ? 0.701 7.304 1.691 1.00 88.81 91 ILE A O 1
ATOM 727 N N . VAL A 1 92 ? 0.840 8.101 3.775 1.00 88.56 92 VAL A N 1
ATOM 728 C CA . VAL A 1 92 ? 1.912 9.064 3.476 1.00 88.56 92 VAL A CA 1
ATOM 729 C C . VAL A 1 92 ? 3.141 8.335 2.898 1.00 88.56 92 VAL A C 1
ATOM 731 O O . VAL A 1 92 ? 3.711 8.848 1.937 1.00 88.56 92 VAL A O 1
ATOM 734 N N . PRO A 1 93 ? 3.445 7.102 3.368 1.00 86.88 93 PRO A N 1
ATOM 735 C CA . PRO A 1 93 ? 4.249 6.035 2.794 1.00 86.88 93 PRO A CA 1
ATOM 736 C C . PRO A 1 93 ? 4.444 5.928 1.303 1.00 86.88 93 PRO A C 1
ATOM 738 O O . PRO A 1 93 ? 5.454 5.406 0.839 1.00 86.88 93 PRO A O 1
ATOM 741 N N . PHE A 1 94 ? 3.415 6.324 0.572 1.00 87.25 94 PHE A N 1
ATOM 742 C CA . PHE A 1 94 ? 3.250 6.015 -0.836 1.00 87.25 94 PHE A CA 1
ATOM 743 C C . PHE A 1 94 ? 2.975 7.270 -1.662 1.00 87.25 94 PHE A C 1
ATOM 745 O O . PHE A 1 94 ? 2.987 7.210 -2.879 1.00 87.25 94 PHE A O 1
ATOM 752 N N . LYS A 1 95 ? 2.829 8.441 -1.024 1.00 85.62 95 LYS A N 1
ATOM 753 C CA . LYS A 1 95 ? 2.606 9.706 -1.735 1.00 85.62 95 LYS A CA 1
ATOM 754 C C . LYS A 1 95 ? 3.907 10.306 -2.274 1.00 85.62 95 LYS A C 1
ATOM 756 O O . LYS A 1 95 ? 4.901 10.319 -1.557 1.00 85.62 95 LYS A O 1
ATOM 761 N N . LYS A 1 96 ? 3.903 10.900 -3.469 1.00 73.50 96 LYS A N 1
ATOM 762 C CA . LYS A 1 96 ? 5.029 11.665 -4.049 1.00 73.50 96 LYS A CA 1
ATOM 763 C C . LYS A 1 96 ? 5.430 12.834 -3.150 1.00 73.50 96 LYS A C 1
ATOM 765 O O . LYS A 1 96 ? 6.567 12.964 -2.704 1.00 73.50 96 LYS A O 1
ATOM 770 N N . TYR A 1 97 ? 4.446 13.678 -2.843 1.00 69.69 97 TYR A N 1
ATOM 771 C CA . TYR A 1 97 ? 4.608 14.901 -2.064 1.00 69.69 97 TYR A CA 1
ATOM 772 C C . TYR A 1 97 ? 4.303 14.627 -0.598 1.00 69.69 97 TYR A C 1
ATOM 774 O O . TYR A 1 97 ? 3.272 15.023 -0.053 1.00 69.69 97 TYR A O 1
ATOM 782 N N . ARG A 1 98 ? 5.212 13.905 0.054 1.00 63.81 98 ARG A N 1
ATOM 783 C CA . ARG A 1 98 ? 5.190 13.765 1.511 1.00 63.81 98 ARG A CA 1
ATOM 784 C C . ARG A 1 98 ? 5.716 15.076 2.055 1.00 63.81 98 ARG A C 1
ATOM 786 O O . ARG A 1 98 ? 6.819 15.486 1.698 1.00 63.81 98 ARG A O 1
ATOM 793 N N . GLY A 1 99 ? 4.934 15.750 2.890 1.00 59.00 99 GLY A N 1
ATOM 794 C CA . GLY A 1 99 ? 5.445 16.878 3.663 1.00 59.00 99 GLY A CA 1
ATOM 795 C C . GLY A 1 99 ? 6.672 16.479 4.502 1.00 59.00 99 GLY A C 1
ATOM 796 O O . GLY A 1 99 ? 7.228 15.385 4.391 1.00 59.00 99 GLY A O 1
ATOM 797 N N . ARG A 1 100 ? 7.115 17.364 5.394 1.00 54.47 100 ARG A N 1
ATOM 798 C CA . ARG A 1 100 ? 8.263 17.078 6.269 1.00 54.47 100 ARG A CA 1
ATOM 799 C C . ARG A 1 100 ? 8.080 15.736 7.002 1.00 54.47 100 ARG A C 1
ATOM 801 O O . ARG A 1 100 ? 6.996 15.486 7.523 1.00 54.47 100 ARG A O 1
ATOM 808 N N . THR A 1 101 ? 9.139 14.912 7.079 1.00 58.69 101 THR A N 1
ATOM 809 C CA . THR A 1 101 ? 9.142 13.660 7.863 1.00 58.69 101 THR A CA 1
ATOM 810 C C . THR A 1 101 ? 8.537 13.933 9.242 1.00 58.69 101 THR A C 1
ATOM 812 O O . THR A 1 101 ? 9.089 14.768 9.971 1.00 58.69 101 THR A O 1
ATOM 815 N N . PRO A 1 102 ? 7.401 13.310 9.602 1.00 60.62 102 PRO A N 1
ATOM 816 C CA . PRO A 1 102 ? 6.721 13.709 10.824 1.00 60.62 102 PRO A CA 1
ATOM 817 C C . PRO A 1 102 ? 7.516 13.263 12.061 1.00 60.62 102 PRO A C 1
ATOM 819 O O . PRO A 1 102 ? 8.320 12.329 11.991 1.00 60.62 102 PRO A O 1
ATOM 822 N N . LYS A 1 103 ? 7.308 13.931 13.204 1.00 55.91 103 LYS A N 1
ATOM 823 C CA . LYS A 1 103 ? 7.975 13.606 14.483 1.00 55.91 103 LYS A CA 1
ATOM 824 C C . LYS A 1 103 ? 7.477 12.275 15.035 1.00 55.91 103 LYS A C 1
ATOM 826 O O . LYS A 1 103 ? 6.265 12.100 15.012 1.00 55.91 103 LYS A O 1
ATOM 831 N N . PRO A 1 104 ? 8.320 11.347 15.522 1.00 56.47 104 PRO A N 1
ATOM 832 C CA . PRO A 1 104 ? 7.879 10.093 16.152 1.00 56.47 104 PRO A CA 1
ATOM 833 C C . PRO A 1 104 ? 6.690 10.300 17.109 1.00 56.47 104 PRO A C 1
ATOM 835 O O . PRO A 1 104 ? 6.686 11.267 17.865 1.00 56.47 104 PRO A O 1
ATOM 838 N N . SER A 1 105 ? 5.660 9.451 17.030 1.00 56.81 105 SER A N 1
ATOM 839 C CA . SER A 1 105 ? 4.472 9.528 17.897 1.00 56.81 105 SER A CA 1
ATOM 840 C C . SER A 1 105 ? 4.379 8.299 18.795 1.00 56.81 105 SER A C 1
ATOM 842 O O . SER A 1 105 ? 4.628 7.181 18.343 1.00 56.81 105 SER A O 1
ATOM 844 N N . GLU A 1 106 ? 3.981 8.498 20.048 1.00 51.91 106 GLU A N 1
ATOM 845 C CA . GLU A 1 106 ? 3.712 7.422 21.003 1.00 51.91 106 GLU A CA 1
ATOM 846 C C . GLU A 1 106 ? 2.225 7.033 20.929 1.00 51.91 106 GLU A C 1
ATOM 848 O O . GLU A 1 106 ? 1.375 7.917 20.980 1.00 51.91 106 GLU A O 1
ATOM 853 N N . HIS A 1 107 ? 1.891 5.744 20.764 1.00 55.31 107 HIS A N 1
ATOM 854 C CA . HIS A 1 107 ? 0.498 5.284 20.602 1.00 55.31 107 HIS A CA 1
ATOM 855 C C . HIS A 1 107 ? 0.175 4.066 21.495 1.00 55.31 107 HIS A C 1
ATOM 857 O O . HIS A 1 107 ? 1.053 3.216 21.649 1.00 55.31 107 HIS A O 1
ATOM 863 N N . PRO A 1 108 ? -1.053 3.930 22.046 1.00 47.06 108 PRO A N 1
ATOM 864 C CA . PRO A 1 108 ? -1.484 2.823 22.919 1.00 47.06 108 PRO A CA 1
ATOM 865 C C . PRO A 1 108 ? -1.418 1.400 22.336 1.00 47.06 108 PRO A C 1
ATOM 867 O O . PRO A 1 108 ? -1.371 0.443 23.102 1.00 47.06 108 PRO A O 1
ATOM 870 N N . SER A 1 109 ? -1.274 1.219 21.020 1.00 54.22 109 SER A N 1
ATOM 871 C CA . SER A 1 109 ? -1.036 -0.092 20.365 1.00 54.22 109 SER A CA 1
ATOM 872 C C . SER A 1 109 ? 0.360 -0.696 20.669 1.00 54.22 109 SER A C 1
ATOM 874 O O . SER A 1 109 ? 0.833 -1.596 19.974 1.00 54.22 109 SER A O 1
ATOM 876 N N . ARG A 1 110 ? 1.070 -0.141 21.664 1.00 55.41 110 ARG A N 1
ATOM 877 C CA . ARG A 1 110 ? 2.537 -0.087 21.770 1.00 55.41 110 ARG A CA 1
ATOM 878 C C . ARG A 1 110 ? 3.259 -1.397 22.081 1.00 55.41 110 ARG A C 1
ATOM 880 O O . ARG A 1 110 ? 4.301 -1.581 21.463 1.00 55.41 110 ARG A O 1
ATOM 887 N N . PRO A 1 111 ? 2.821 -2.295 22.986 1.00 58.28 111 PRO A N 1
ATOM 888 C CA . PRO A 1 111 ? 3.729 -3.344 23.454 1.00 58.28 111 PRO A CA 1
ATOM 889 C C . PRO A 1 111 ? 4.157 -4.290 22.331 1.00 58.28 111 PRO A C 1
ATOM 891 O O . PRO A 1 111 ? 5.348 -4.505 22.116 1.00 58.28 111 PRO A O 1
ATOM 894 N N . SER A 1 112 ? 3.193 -4.779 21.546 1.00 63.97 112 SER A N 1
ATOM 895 C CA . SER A 1 112 ? 3.487 -5.682 20.435 1.00 63.97 112 SER A CA 1
ATOM 896 C C . SER A 1 112 ? 4.075 -4.951 19.224 1.00 63.97 112 SER A C 1
ATOM 898 O O . SER A 1 112 ? 4.771 -5.569 18.422 1.00 63.97 112 SER A O 1
ATOM 900 N N . PHE A 1 113 ? 3.774 -3.661 19.012 1.00 78.44 113 PHE A N 1
ATOM 901 C CA . PHE A 1 113 ? 4.265 -2.919 17.838 1.00 78.44 113 PHE A CA 1
ATOM 902 C C . PHE A 1 113 ? 5.706 -2.458 18.025 1.00 78.44 113 PHE A C 1
ATOM 904 O O . PHE A 1 113 ? 6.517 -2.563 17.107 1.00 78.44 113 PHE A O 1
ATOM 911 N N . GLN A 1 114 ? 6.030 -1.983 19.226 1.00 81.50 114 GLN A N 1
ATOM 912 C CA . GLN A 1 114 ? 7.352 -1.476 19.557 1.00 81.50 114 GLN A CA 1
ATOM 913 C C . GLN A 1 114 ? 8.414 -2.572 19.431 1.00 81.50 114 GLN A C 1
ATOM 915 O O . GLN A 1 114 ? 9.453 -2.314 18.835 1.00 81.50 114 GLN A O 1
ATOM 920 N N . GLY A 1 115 ? 8.112 -3.802 19.872 1.00 81.75 115 GLY A N 1
ATOM 921 C CA . GLY A 1 115 ? 9.006 -4.951 19.690 1.00 81.75 115 GLY A CA 1
ATOM 922 C C . GLY A 1 115 ? 9.352 -5.202 18.218 1.00 81.75 115 GLY A C 1
ATOM 923 O O . GLY A 1 115 ? 10.525 -5.200 17.856 1.00 81.75 115 GLY A O 1
ATOM 924 N N . VAL A 1 116 ? 8.340 -5.294 17.345 1.00 83.88 116 VAL A N 1
ATOM 925 C CA . VAL A 1 116 ? 8.548 -5.483 15.894 1.00 83.88 116 VAL A CA 1
ATOM 926 C C . VAL A 1 116 ? 9.331 -4.317 15.286 1.00 83.88 116 VAL A C 1
ATOM 928 O O . VAL A 1 116 ? 10.224 -4.519 14.469 1.00 83.88 116 VAL A O 1
ATOM 931 N N . LYS A 1 117 ? 9.028 -3.082 15.687 1.00 86.75 117 LYS A N 1
ATOM 932 C CA . LYS A 1 117 ? 9.747 -1.894 15.220 1.00 86.75 117 LYS A CA 1
ATOM 933 C C . LYS A 1 117 ? 11.219 -1.909 15.633 1.00 86.75 117 LYS A C 1
ATOM 935 O O . LYS A 1 117 ? 12.069 -1.527 14.830 1.00 86.75 117 LYS A O 1
ATOM 940 N N . ASP A 1 118 ? 11.527 -2.324 16.855 1.00 85.69 118 ASP A N 1
ATOM 941 C CA . ASP A 1 118 ? 12.903 -2.381 17.341 1.00 85.69 118 ASP A CA 1
ATOM 942 C C . ASP A 1 118 ? 13.689 -3.518 16.673 1.00 85.69 118 ASP A C 1
ATOM 944 O O . ASP A 1 118 ? 14.835 -3.295 16.290 1.00 85.69 118 ASP A O 1
ATOM 948 N N . GLU A 1 119 ? 13.061 -4.667 16.392 1.00 85.62 119 GLU A N 1
ATOM 949 C CA . GLU A 1 119 ? 13.638 -5.701 15.515 1.00 85.62 119 GLU A CA 1
ATOM 950 C C . GLU A 1 119 ? 13.977 -5.136 14.129 1.00 85.62 119 GLU A C 1
ATOM 952 O O . GLU A 1 119 ? 15.090 -5.299 13.630 1.00 85.62 119 GLU A O 1
ATOM 957 N N . VAL A 1 120 ? 13.035 -4.414 13.515 1.00 85.12 120 VAL A N 1
ATOM 958 C CA . VAL A 1 120 ? 13.210 -3.805 12.191 1.00 85.12 120 VAL A CA 1
ATOM 959 C C . VAL A 1 120 ? 14.364 -2.802 12.174 1.00 85.12 120 VAL A C 1
ATOM 961 O O . VAL A 1 120 ? 15.133 -2.776 11.215 1.00 85.12 120 VAL A O 1
ATOM 964 N N . LYS A 1 121 ? 14.528 -1.989 13.225 1.00 85.50 121 LYS A N 1
ATOM 965 C CA . LYS A 1 121 ? 15.648 -1.035 13.329 1.00 85.50 121 LYS A CA 1
ATOM 966 C C . LYS A 1 121 ? 17.013 -1.715 13.291 1.00 85.50 121 LYS A C 1
ATOM 968 O O . LYS A 1 121 ? 17.966 -1.090 12.835 1.00 85.50 121 LYS A O 1
ATOM 973 N N . VAL A 1 122 ? 17.111 -2.948 13.789 1.00 84.25 122 VAL A N 1
ATOM 974 C CA . VAL A 1 122 ? 18.362 -3.719 13.788 1.00 84.25 122 VAL A CA 1
ATOM 975 C C . VAL A 1 122 ? 18.702 -4.209 12.381 1.00 84.25 122 VAL A C 1
ATOM 977 O O . VAL A 1 122 ? 19.877 -4.235 12.021 1.00 84.25 122 VAL A O 1
ATOM 980 N N . VAL A 1 123 ? 17.694 -4.574 11.583 1.00 85.12 123 VAL A N 1
ATOM 981 C CA . VAL A 1 123 ? 17.903 -5.224 10.278 1.00 85.12 123 VAL A CA 1
ATOM 982 C C . VAL A 1 123 ? 17.797 -4.284 9.078 1.00 85.12 123 VAL A C 1
ATOM 984 O O . VAL A 1 123 ? 18.334 -4.604 8.021 1.00 85.12 123 VAL A O 1
ATOM 987 N N . ILE A 1 124 ? 17.131 -3.131 9.193 1.00 83.94 124 ILE A N 1
ATOM 988 C CA . ILE A 1 124 ? 16.944 -2.197 8.072 1.00 83.94 124 ILE A CA 1
ATOM 989 C C . ILE A 1 124 ? 18.284 -1.657 7.553 1.00 83.94 124 ILE A C 1
ATOM 991 O O . ILE A 1 124 ? 19.135 -1.178 8.302 1.00 83.94 124 ILE A O 1
ATOM 995 N N . THR A 1 125 ? 18.459 -1.695 6.234 1.00 82.38 125 THR A N 1
ATOM 996 C CA . THR A 1 125 ? 19.666 -1.223 5.553 1.00 82.38 125 THR A CA 1
ATOM 997 C C . THR A 1 125 ? 19.335 -0.174 4.498 1.00 82.38 125 THR A C 1
ATOM 999 O O . THR A 1 125 ? 18.215 -0.072 4.001 1.00 82.38 125 THR A O 1
ATOM 1002 N N . GLN A 1 126 ? 20.330 0.649 4.181 1.00 79.88 126 GLN A N 1
ATOM 1003 C CA . GLN A 1 126 ? 20.220 1.704 3.180 1.00 79.88 126 GLN A CA 1
ATOM 1004 C C . GLN A 1 126 ? 20.046 1.094 1.779 1.00 79.88 126 GLN A C 1
ATOM 1006 O O . GLN A 1 126 ? 20.858 0.260 1.377 1.00 79.88 126 GLN A O 1
ATOM 1011 N N . ALA A 1 127 ? 19.046 1.560 1.024 1.00 78.88 127 ALA A N 1
ATOM 1012 C CA . ALA A 1 127 ? 18.896 1.199 -0.387 1.00 78.88 127 ALA A CA 1
ATOM 1013 C C . ALA A 1 127 ? 20.126 1.642 -1.215 1.00 78.88 127 ALA A C 1
ATOM 1015 O O . ALA A 1 127 ? 20.690 2.715 -0.932 1.00 78.88 127 ALA A O 1
ATOM 1016 N N . PRO A 1 128 ? 20.555 0.851 -2.220 1.00 78.50 128 PRO A N 1
ATOM 1017 C CA . PRO A 1 128 ? 21.521 1.287 -3.224 1.00 78.50 128 PRO A CA 1
ATOM 1018 C C . PRO A 1 128 ? 21.087 2.596 -3.891 1.00 78.50 128 PRO A C 1
ATOM 1020 O O . PRO A 1 128 ? 19.922 2.955 -3.878 1.00 78.50 128 PRO A O 1
ATOM 1023 N N . LYS A 1 129 ? 22.038 3.353 -4.447 1.00 73.06 129 LYS A N 1
ATOM 1024 C CA . LYS A 1 129 ? 21.729 4.627 -5.127 1.00 73.06 129 LYS A CA 1
ATOM 1025 C C . LYS A 1 129 ? 21.462 4.468 -6.624 1.00 73.06 129 LYS A C 1
ATOM 1027 O O . LYS A 1 129 ? 21.001 5.415 -7.253 1.00 73.06 129 LYS A O 1
ATOM 1032 N N . ASP A 1 130 ? 21.831 3.323 -7.190 1.00 72.44 130 ASP A N 1
ATOM 1033 C CA . ASP A 1 130 ? 21.731 3.044 -8.618 1.00 72.44 130 ASP A CA 1
ATOM 1034 C C . ASP A 1 130 ? 20.605 2.037 -8.867 1.00 72.44 130 ASP A C 1
ATOM 1036 O O . ASP A 1 130 ? 20.590 0.956 -8.280 1.00 72.44 130 ASP A O 1
ATOM 1040 N N . HIS A 1 131 ? 19.664 2.416 -9.731 1.00 79.81 131 HIS A N 1
ATOM 1041 C CA . HIS A 1 131 ? 18.491 1.628 -10.107 1.00 79.81 131 HIS A CA 1
ATOM 1042 C C . HIS A 1 131 ? 18.426 1.363 -11.622 1.00 79.81 131 HIS A C 1
ATOM 1044 O O . HIS A 1 131 ? 17.381 0.946 -12.128 1.00 79.81 131 HIS A O 1
ATOM 1050 N N . VAL A 1 132 ? 19.517 1.598 -12.367 1.00 85.69 132 VAL A N 1
ATOM 1051 C CA . VAL A 1 132 ? 19.564 1.370 -13.823 1.00 85.69 132 VAL A CA 1
ATOM 1052 C C . VAL A 1 132 ? 19.304 -0.099 -14.162 1.00 85.69 132 VAL A C 1
ATOM 1054 O O . VAL A 1 132 ? 18.441 -0.382 -14.994 1.00 85.69 132 VAL A O 1
ATOM 1057 N N . GLU A 1 133 ? 19.970 -1.024 -13.468 1.00 86.62 133 GLU A N 1
ATOM 1058 C CA . GLU A 1 133 ? 19.765 -2.471 -13.636 1.00 86.62 133 GLU A CA 1
ATOM 1059 C C . GLU A 1 133 ? 18.328 -2.884 -13.298 1.00 86.62 133 GLU A C 1
ATOM 1061 O O . GLU A 1 133 ? 17.705 -3.657 -14.023 1.00 86.62 133 GLU A O 1
ATOM 1066 N N . ALA A 1 134 ? 17.752 -2.297 -12.244 1.00 88.56 134 ALA A N 1
ATOM 1067 C CA . ALA A 1 134 ? 16.368 -2.548 -11.847 1.00 88.56 134 ALA A CA 1
ATOM 1068 C C . ALA A 1 134 ? 15.393 -2.184 -12.970 1.00 88.56 134 ALA A C 1
ATOM 1070 O O . ALA A 1 134 ? 14.518 -2.973 -13.322 1.00 88.56 134 ALA A O 1
ATOM 1071 N N . LYS A 1 135 ? 15.587 -1.003 -13.576 1.00 91.75 135 LYS A N 1
ATOM 1072 C CA . LYS A 1 135 ? 14.792 -0.561 -14.723 1.00 91.75 135 LYS A CA 1
ATOM 1073 C C . LYS A 1 135 ? 14.979 -1.493 -15.920 1.00 91.75 135 LYS A C 1
ATOM 1075 O O . LYS A 1 135 ? 14.001 -1.833 -16.574 1.00 91.75 135 LYS A O 1
ATOM 1080 N N . TYR A 1 136 ? 16.212 -1.886 -16.226 1.00 91.88 136 TYR A N 1
ATOM 1081 C CA . TYR A 1 136 ? 16.494 -2.770 -17.356 1.00 91.88 136 TYR A CA 1
ATOM 1082 C C . TYR A 1 136 ? 15.812 -4.137 -17.201 1.00 91.88 136 TYR A C 1
ATOM 1084 O O . TYR A 1 136 ? 15.158 -4.618 -18.130 1.00 91.88 136 TYR A O 1
ATOM 1092 N N . HIS A 1 137 ? 15.905 -4.741 -16.016 1.00 91.25 137 HIS A N 1
ATOM 1093 C CA . HIS A 1 137 ? 15.238 -6.006 -15.733 1.00 91.25 137 HIS A CA 1
ATOM 1094 C C . HIS A 1 137 ? 13.711 -5.866 -15.742 1.00 91.25 137 HIS A C 1
ATOM 1096 O O . HIS A 1 137 ? 13.041 -6.735 -16.297 1.00 91.25 137 HIS A O 1
ATOM 1102 N N . ALA A 1 138 ? 13.162 -4.777 -15.189 1.00 92.81 138 ALA A N 1
ATOM 1103 C CA . ALA A 1 138 ? 11.724 -4.507 -15.231 1.00 92.81 138 ALA A CA 1
ATOM 1104 C C . ALA A 1 138 ? 11.232 -4.379 -16.678 1.00 92.81 138 ALA A C 1
ATOM 1106 O O . ALA A 1 138 ? 10.287 -5.058 -17.061 1.00 92.81 138 ALA A O 1
ATOM 1107 N N . LEU A 1 139 ? 11.939 -3.619 -17.518 1.00 94.00 139 LEU A N 1
ATOM 1108 C CA . LEU A 1 139 ? 11.629 -3.518 -18.943 1.00 94.00 139 LEU A CA 1
ATOM 1109 C C . LEU A 1 139 ? 11.705 -4.874 -19.639 1.00 94.00 139 LEU A C 1
ATOM 1111 O O . LEU A 1 139 ? 10.802 -5.218 -20.385 1.00 94.00 139 LEU A O 1
ATOM 1115 N N . THR A 1 140 ? 12.738 -5.672 -19.378 1.00 93.06 140 THR A N 1
ATOM 1116 C CA . THR A 1 140 ? 12.858 -7.005 -19.986 1.00 93.06 140 THR A CA 1
ATOM 1117 C C . THR A 1 140 ? 11.679 -7.906 -19.604 1.00 93.06 140 THR A C 1
ATOM 1119 O O . THR A 1 140 ? 11.110 -8.558 -20.476 1.00 93.06 140 THR A O 1
ATOM 1122 N N . ARG A 1 141 ? 11.276 -7.902 -18.325 1.00 93.00 141 ARG A N 1
ATOM 1123 C CA . ARG A 1 141 ? 10.089 -8.617 -17.825 1.00 93.00 141 ARG A CA 1
ATOM 1124 C C . ARG A 1 141 ? 8.805 -8.119 -18.496 1.00 93.00 141 ARG A C 1
ATOM 1126 O O . ARG A 1 141 ? 7.969 -8.922 -18.888 1.00 93.00 141 ARG A O 1
ATOM 1133 N N . ASP A 1 142 ? 8.678 -6.806 -18.656 1.00 90.69 142 ASP A N 1
ATOM 1134 C CA . ASP A 1 142 ? 7.470 -6.121 -19.128 1.00 90.69 142 ASP A CA 1
ATOM 1135 C C . ASP A 1 142 ? 7.424 -5.990 -20.666 1.00 90.69 142 ASP A C 1
ATOM 1137 O O . ASP A 1 142 ? 6.717 -5.142 -21.209 1.00 90.69 142 ASP A O 1
ATOM 1141 N N . ASN A 1 143 ? 8.217 -6.794 -21.389 1.00 92.88 143 ASN A N 1
ATOM 1142 C CA . ASN A 1 143 ? 8.380 -6.739 -22.847 1.00 92.88 143 ASN A CA 1
ATOM 1143 C C . ASN A 1 143 ? 8.641 -5.315 -23.382 1.00 92.88 143 ASN A C 1
ATOM 1145 O O . ASN A 1 143 ? 8.112 -4.889 -24.409 1.00 92.88 143 ASN A O 1
ATOM 1149 N N . TRP A 1 144 ? 9.455 -4.573 -22.637 1.00 95.12 144 TRP A N 1
ATOM 1150 C CA . TRP A 1 144 ? 9.847 -3.187 -22.854 1.00 95.12 144 TRP A CA 1
ATOM 1151 C C . TRP A 1 144 ? 8.683 -2.203 -22.891 1.00 95.12 144 TRP A C 1
ATOM 1153 O O . TRP A 1 144 ? 8.807 -1.149 -23.503 1.00 95.12 144 TRP A O 1
ATOM 1163 N N . ARG A 1 145 ? 7.555 -2.512 -22.250 1.00 94.44 145 ARG A N 1
ATOM 1164 C CA . ARG A 1 145 ? 6.359 -1.668 -22.283 1.00 94.44 145 ARG A CA 1
ATOM 1165 C C . ARG A 1 145 ? 6.014 -1.113 -20.913 1.00 94.44 145 ARG A C 1
ATOM 1167 O O . ARG A 1 145 ? 6.370 -1.660 -19.872 1.00 94.44 145 ARG A O 1
ATOM 1174 N N . CYS A 1 146 ? 5.285 -0.005 -20.923 1.00 94.31 146 CYS A N 1
ATOM 1175 C CA . CYS A 1 146 ? 4.543 0.410 -19.748 1.00 94.31 146 CYS A CA 1
ATOM 1176 C C . CYS A 1 146 ? 3.480 -0.641 -19.426 1.00 94.31 146 CYS A C 1
ATOM 1178 O O . CYS A 1 146 ? 2.671 -0.995 -20.283 1.00 94.31 146 CYS A O 1
ATOM 1180 N N . VAL A 1 147 ? 3.446 -1.071 -18.167 1.00 91.56 147 VAL A N 1
ATOM 1181 C CA . VAL A 1 147 ? 2.530 -2.112 -17.687 1.00 91.56 147 VAL A CA 1
ATOM 1182 C C . VAL A 1 147 ? 1.056 -1.689 -17.769 1.00 91.56 147 VAL A C 1
ATOM 1184 O O . VAL A 1 147 ? 0.170 -2.531 -17.855 1.00 91.56 147 VAL A O 1
ATOM 1187 N N . VAL A 1 148 ? 0.785 -0.380 -17.766 1.00 90.31 148 VAL A N 1
ATOM 1188 C CA . VAL A 1 148 ? -0.576 0.177 -17.761 1.00 90.31 148 VAL A CA 1
ATOM 1189 C C . VAL A 1 148 ? -1.064 0.509 -19.167 1.00 90.31 148 VAL A C 1
ATOM 1191 O O . VAL A 1 148 ? -2.172 0.139 -19.535 1.00 90.31 148 VAL A O 1
ATOM 1194 N N . THR A 1 149 ? -0.255 1.214 -19.961 1.00 90.62 149 THR A N 1
ATOM 1195 C CA . THR A 1 149 ? -0.680 1.711 -21.281 1.00 90.62 149 THR A CA 1
ATOM 1196 C C . THR A 1 149 ? -0.291 0.785 -22.428 1.00 90.62 149 THR A C 1
ATOM 1198 O O . THR A 1 149 ? -0.765 0.967 -23.545 1.00 90.62 149 THR A O 1
ATOM 1201 N N . GLY A 1 150 ? 0.625 -0.161 -22.197 1.00 91.62 150 GLY A N 1
ATOM 1202 C CA . GLY A 1 150 ? 1.241 -0.966 -23.251 1.00 91.62 150 GLY A CA 1
ATOM 1203 C C . GLY A 1 150 ? 2.202 -0.186 -24.158 1.00 91.62 150 GLY A C 1
ATOM 1204 O O . GLY A 1 150 ? 2.748 -0.770 -25.094 1.00 91.62 150 GLY A O 1
ATOM 1205 N N . THR A 1 151 ? 2.439 1.108 -23.908 1.00 94.06 151 THR A N 1
ATOM 1206 C CA . THR A 1 151 ? 3.333 1.946 -24.726 1.00 94.06 151 THR A CA 1
ATOM 1207 C C . THR A 1 151 ? 4.772 1.452 -24.634 1.00 94.06 151 THR A C 1
ATOM 1209 O O . THR A 1 151 ? 5.245 1.122 -23.544 1.00 94.06 151 THR A O 1
ATOM 1212 N N . LEU A 1 152 ? 5.474 1.418 -25.765 1.00 96.12 152 LEU A N 1
ATOM 1213 C CA . LEU A 1 152 ? 6.823 0.872 -25.858 1.00 96.12 152 LEU A CA 1
ATOM 1214 C C . LEU A 1 152 ? 7.867 1.854 -25.299 1.00 96.12 152 LEU A C 1
ATOM 1216 O O . LEU A 1 152 ? 7.787 3.065 -25.509 1.00 96.12 152 LEU A O 1
ATOM 1220 N N . ASP A 1 153 ? 8.870 1.343 -24.589 1.00 96.38 153 ASP A N 1
ATOM 1221 C CA . ASP A 1 153 ? 10.011 2.134 -24.145 1.00 96.38 153 ASP A CA 1
ATOM 1222 C C . ASP A 1 153 ? 10.935 2.431 -25.329 1.00 96.38 153 ASP A C 1
ATOM 1224 O O . ASP A 1 153 ? 11.263 1.564 -26.136 1.00 96.38 153 ASP A O 1
ATOM 1228 N N . ARG A 1 154 ? 11.420 3.668 -25.407 1.00 94.88 154 ARG A N 1
ATOM 1229 C CA . ARG A 1 154 ? 12.300 4.147 -26.477 1.00 94.88 154 ARG A CA 1
ATOM 1230 C C . ARG A 1 154 ? 13.610 3.361 -26.591 1.00 94.88 154 ARG A C 1
ATOM 1232 O O . ARG A 1 154 ? 14.267 3.422 -27.625 1.00 94.88 154 ARG A O 1
ATOM 1239 N N . ARG A 1 155 ? 14.034 2.676 -25.529 1.00 93.50 155 ARG A N 1
ATOM 1240 C CA . ARG A 1 155 ? 15.238 1.839 -25.515 1.00 93.50 155 ARG A CA 1
ATOM 1241 C C . ARG A 1 155 ? 14.960 0.384 -25.901 1.00 93.50 155 ARG A C 1
ATOM 1243 O O . ARG A 1 155 ? 15.884 -0.419 -25.812 1.00 93.50 155 ARG A O 1
ATOM 1250 N N . ALA A 1 156 ? 13.735 0.048 -26.315 1.00 93.75 156 ALA A N 1
ATOM 1251 C CA . ALA A 1 156 ? 13.388 -1.290 -26.774 1.00 93.75 156 ALA A CA 1
ATOM 1252 C C . ALA A 1 156 ? 14.341 -1.772 -27.888 1.00 93.75 156 ALA A C 1
ATOM 1254 O O . ALA A 1 156 ? 14.649 -1.007 -28.808 1.00 93.75 156 ALA A O 1
ATOM 1255 N N . PRO A 1 157 ? 14.810 -3.032 -27.831 1.00 93.69 157 PRO A N 1
ATOM 1256 C CA . PRO A 1 157 ? 15.603 -3.629 -28.893 1.00 93.69 157 PRO A CA 1
ATOM 1257 C C . PRO A 1 157 ? 14.858 -3.622 -30.227 1.00 93.69 157 PRO A C 1
ATOM 1259 O O . PRO A 1 157 ? 13.640 -3.787 -30.266 1.00 93.69 157 PRO A O 1
ATOM 1262 N N . GLU A 1 158 ? 15.599 -3.531 -31.330 1.00 92.81 158 GLU A N 1
ATOM 1263 C CA . GLU A 1 158 ? 15.021 -3.453 -32.678 1.00 92.81 158 GLU A CA 1
ATOM 1264 C C . GLU A 1 158 ? 14.053 -4.606 -32.981 1.00 92.81 158 GLU A C 1
ATOM 1266 O O . GLU A 1 158 ? 12.970 -4.373 -33.506 1.00 92.81 158 GLU A O 1
ATOM 1271 N N . HIS A 1 159 ? 14.382 -5.836 -32.572 1.00 91.31 159 HIS A N 1
ATOM 1272 C CA . HIS A 1 159 ? 13.507 -6.993 -32.783 1.00 91.31 159 HIS A CA 1
ATOM 1273 C C . HIS A 1 159 ? 12.165 -6.887 -32.038 1.00 91.31 159 HIS A C 1
ATOM 1275 O O . HIS A 1 159 ? 11.189 -7.464 -32.496 1.00 91.31 159 HIS A O 1
ATOM 1281 N N . ILE A 1 160 ? 12.089 -6.151 -30.921 1.00 91.31 160 ILE A N 1
ATOM 1282 C CA . ILE A 1 160 ? 10.826 -5.875 -30.218 1.00 91.31 160 ILE A CA 1
ATOM 1283 C C . ILE A 1 160 ? 10.037 -4.797 -30.960 1.00 91.31 160 ILE A C 1
ATOM 1285 O O . ILE A 1 160 ? 8.835 -4.947 -31.158 1.00 91.31 160 ILE A O 1
ATOM 1289 N N . VAL A 1 161 ? 10.715 -3.738 -31.415 1.00 90.81 161 VAL A N 1
ATOM 1290 C CA . VAL A 1 161 ? 10.100 -2.668 -32.220 1.00 90.81 161 VAL A CA 1
ATOM 1291 C C . VAL A 1 161 ? 9.514 -3.232 -33.520 1.00 90.81 161 VAL A C 1
ATOM 1293 O O . VAL A 1 161 ? 8.417 -2.861 -33.915 1.00 90.81 161 VAL A O 1
ATOM 1296 N N . GLN A 1 162 ? 10.200 -4.180 -34.163 1.00 91.19 162 GLN A N 1
ATOM 1297 C CA . GLN A 1 162 ? 9.735 -4.825 -35.396 1.00 91.19 162 GLN A CA 1
ATOM 1298 C C . GLN A 1 162 ? 8.452 -5.656 -35.217 1.00 91.19 162 GLN A C 1
ATOM 1300 O O . GLN A 1 162 ? 7.727 -5.846 -36.191 1.00 91.19 162 GLN A O 1
ATOM 1305 N N . LEU A 1 163 ? 8.151 -6.137 -34.003 1.00 89.81 163 LEU A N 1
ATOM 1306 C CA . LEU A 1 163 ? 6.897 -6.850 -33.715 1.00 89.81 163 LEU A CA 1
ATOM 1307 C C . LEU A 1 163 ? 5.685 -5.909 -33.670 1.00 89.81 163 LEU A C 1
ATOM 1309 O O . LEU A 1 163 ? 4.557 -6.367 -33.834 1.00 89.81 163 LEU A O 1
ATOM 1313 N N . ASP A 1 164 ? 5.910 -4.614 -33.444 1.00 87.56 164 ASP A N 1
ATOM 1314 C CA . ASP A 1 164 ? 4.873 -3.583 -33.380 1.00 87.56 164 ASP A CA 1
ATOM 1315 C C . ASP A 1 164 ? 5.420 -2.250 -33.927 1.00 87.56 164 ASP A C 1
ATOM 1317 O O . ASP A 1 164 ? 5.677 -1.305 -33.177 1.00 87.56 164 ASP A O 1
ATOM 1321 N N . PRO A 1 165 ? 5.650 -2.166 -35.250 1.00 86.44 165 PRO A N 1
ATOM 1322 C CA . PRO A 1 165 ? 6.324 -1.026 -35.872 1.00 86.44 165 PRO A CA 1
ATOM 1323 C C . PRO A 1 165 ? 5.483 0.256 -35.845 1.00 86.44 165 PRO A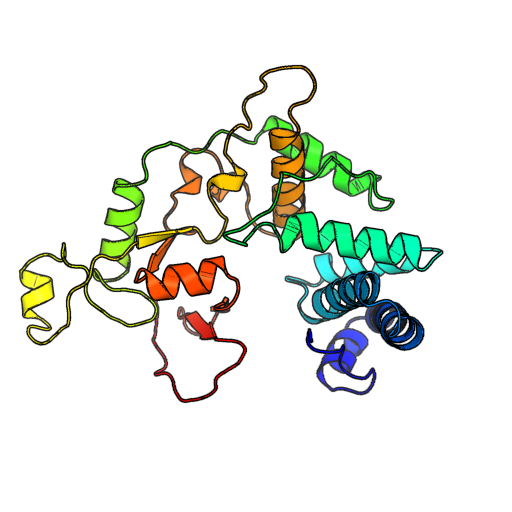 C 1
ATOM 1325 O O . PRO A 1 165 ? 5.990 1.336 -36.140 1.00 86.44 165 PRO A O 1
ATOM 1328 N N . THR A 1 166 ? 4.195 0.136 -35.521 1.00 89.69 166 THR A N 1
ATOM 1329 C CA . THR A 1 166 ? 3.262 1.254 -35.363 1.00 89.69 166 THR A CA 1
ATOM 1330 C C . THR A 1 166 ? 3.169 1.757 -33.925 1.00 89.69 166 THR A C 1
ATOM 1332 O O . THR A 1 166 ? 2.474 2.742 -33.692 1.00 89.69 166 THR A O 1
ATOM 1335 N N . ALA A 1 167 ? 3.831 1.098 -32.966 1.00 87.94 167 ALA A N 1
ATOM 1336 C CA . ALA A 1 167 ? 3.804 1.502 -31.568 1.00 87.94 167 ALA A CA 1
ATOM 1337 C C . ALA A 1 167 ? 4.388 2.900 -31.367 1.00 87.94 167 ALA A C 1
ATOM 1339 O O . ALA A 1 167 ? 5.505 3.199 -31.798 1.00 87.94 167 ALA A O 1
ATOM 1340 N N . ASP A 1 168 ? 3.688 3.710 -30.579 1.00 89.94 168 ASP A N 1
ATOM 1341 C CA . ASP A 1 168 ? 4.290 4.893 -29.984 1.00 89.94 168 ASP A CA 1
ATOM 1342 C C . ASP A 1 168 ? 5.408 4.489 -29.010 1.00 89.94 168 ASP A C 1
ATOM 1344 O O . ASP A 1 168 ? 5.275 3.543 -28.224 1.00 89.94 168 ASP A O 1
ATOM 1348 N N . VAL A 1 169 ? 6.511 5.245 -29.045 1.00 93.19 169 VAL A N 1
ATOM 1349 C CA . VAL A 1 169 ? 7.685 5.038 -28.186 1.00 93.19 169 VAL A CA 1
ATOM 1350 C C . VAL A 1 169 ? 7.896 6.203 -27.224 1.00 93.19 169 VAL A C 1
ATOM 1352 O O . VAL A 1 169 ? 7.969 7.366 -27.626 1.00 93.19 169 VAL A O 1
ATOM 1355 N N . VAL A 1 170 ? 8.073 5.900 -25.940 1.00 94.75 170 VAL A N 1
ATOM 1356 C CA . VAL A 1 170 ? 8.263 6.898 -24.873 1.00 94.75 170 VAL A CA 1
ATOM 1357 C C . VAL A 1 170 ? 9.401 6.508 -23.938 1.00 94.75 170 VAL A C 1
ATOM 1359 O O . VAL A 1 170 ? 9.830 5.363 -23.898 1.00 94.75 170 VAL A O 1
ATOM 1362 N N . TYR A 1 171 ? 9.921 7.450 -23.152 1.00 94.12 171 TYR A N 1
ATOM 1363 C CA . TYR A 1 171 ? 10.788 7.081 -22.034 1.00 94.12 171 TYR A CA 1
ATOM 1364 C C . TYR A 1 171 ? 9.923 6.658 -20.849 1.00 94.12 171 TYR A C 1
ATOM 1366 O O . TYR A 1 171 ? 9.245 7.492 -20.248 1.00 94.12 171 TYR A O 1
ATOM 1374 N N . THR A 1 172 ? 9.966 5.377 -20.496 1.00 95.00 172 THR A N 1
ATOM 1375 C CA . THR A 1 172 ? 9.322 4.885 -19.274 1.00 95.00 172 THR A CA 1
ATOM 1376 C C . THR A 1 172 ? 10.174 5.205 -18.042 1.00 95.00 172 THR A C 1
ATOM 1378 O O . THR A 1 172 ? 11.330 5.639 -18.131 1.00 95.00 172 THR A O 1
ATOM 1381 N N . GLN A 1 173 ? 9.618 4.969 -16.867 1.00 93.62 173 GLN A N 1
ATOM 1382 C CA . GLN A 1 173 ? 10.235 5.107 -15.560 1.00 93.62 173 GLN A CA 1
ATOM 1383 C C . GLN A 1 173 ? 10.085 3.792 -14.794 1.00 93.62 173 GLN A C 1
ATOM 1385 O O . GLN A 1 173 ? 9.190 2.997 -15.069 1.00 93.62 173 GLN A O 1
ATOM 1390 N N . CYS A 1 174 ? 10.995 3.566 -13.850 1.00 92.19 174 CYS A N 1
ATOM 1391 C CA . CYS A 1 174 ? 10.942 2.434 -12.937 1.00 92.19 174 CYS A CA 1
ATOM 1392 C C . CYS A 1 174 ? 10.292 2.925 -11.643 1.00 92.19 174 CYS A C 1
ATOM 1394 O O . CYS A 1 174 ? 10.905 3.707 -10.917 1.00 92.19 174 CYS A O 1
ATOM 1396 N N . ALA A 1 175 ? 9.039 2.540 -11.424 1.00 92.06 175 ALA A N 1
ATOM 1397 C CA . ALA A 1 175 ? 8.258 2.910 -10.254 1.00 92.06 175 ALA A CA 1
ATOM 1398 C C . ALA A 1 175 ? 8.412 1.843 -9.172 1.00 92.06 175 ALA A C 1
ATOM 1400 O O . ALA A 1 175 ? 8.244 0.656 -9.457 1.00 92.06 175 ALA A O 1
ATOM 1401 N N . HIS A 1 176 ? 8.703 2.245 -7.936 1.00 90.88 176 HIS A N 1
ATOM 1402 C CA . HIS A 1 176 ? 8.737 1.321 -6.803 1.00 90.88 176 HIS A CA 1
ATOM 1403 C C . HIS A 1 176 ? 7.354 1.181 -6.167 1.00 90.88 176 HIS A C 1
ATOM 1405 O O . HIS A 1 176 ? 6.716 2.190 -5.880 1.00 90.88 176 HIS A O 1
ATOM 1411 N N . ILE A 1 177 ? 6.924 -0.049 -5.871 1.00 90.25 177 ILE A N 1
ATOM 1412 C CA . ILE A 1 177 ? 5.658 -0.302 -5.159 1.00 90.25 177 ILE A CA 1
ATOM 1413 C C . ILE A 1 177 ? 5.783 0.190 -3.715 1.00 90.25 177 ILE A C 1
ATOM 1415 O O . ILE A 1 177 ? 5.039 1.067 -3.288 1.00 90.25 177 ILE A O 1
ATOM 1419 N N . ILE A 1 178 ? 6.759 -0.341 -2.974 1.00 89.12 178 ILE A N 1
ATOM 1420 C CA . ILE A 1 178 ? 7.207 0.188 -1.686 1.00 89.12 178 ILE A CA 1
ATOM 1421 C C . ILE A 1 178 ? 8.306 1.215 -1.964 1.00 89.12 178 ILE A C 1
ATOM 1423 O O . ILE A 1 178 ? 9.393 0.834 -2.415 1.00 89.12 178 ILE A O 1
ATOM 1427 N N . PRO A 1 179 ? 8.077 2.509 -1.689 1.00 87.25 179 PRO A N 1
ATOM 1428 C CA . PRO A 1 179 ? 8.958 3.550 -2.201 1.00 87.25 179 PRO A CA 1
ATOM 1429 C C . PRO A 1 179 ? 10.355 3.494 -1.601 1.00 87.25 179 PRO A C 1
ATOM 1431 O O . PRO A 1 179 ? 10.516 3.439 -0.379 1.00 87.25 179 PRO A O 1
ATOM 1434 N N . GLU A 1 180 ? 11.364 3.620 -2.461 1.00 85.00 180 GLU A N 1
ATOM 1435 C CA . GLU A 1 180 ? 12.789 3.573 -2.110 1.00 85.00 180 GLU A CA 1
ATOM 1436 C C . GLU A 1 180 ? 13.160 4.552 -0.983 1.00 85.00 180 GLU A C 1
ATOM 1438 O O . GLU A 1 180 ? 13.966 4.245 -0.104 1.00 85.00 180 GLU A O 1
ATOM 1443 N N . SER A 1 181 ? 12.499 5.714 -0.944 1.00 82.06 181 SER A N 1
ATOM 1444 C CA . SER A 1 181 ? 12.672 6.730 0.103 1.00 82.06 181 SER A CA 1
ATOM 1445 C C . SER A 1 181 ? 12.471 6.205 1.534 1.00 82.06 181 SER A C 1
ATOM 1447 O O . SER A 1 181 ? 13.047 6.767 2.468 1.00 82.06 181 SER A O 1
ATOM 1449 N N . THR A 1 182 ? 11.716 5.112 1.703 1.00 82.81 182 THR A N 1
ATOM 1450 C CA . THR A 1 182 ? 11.515 4.405 2.981 1.00 82.81 182 THR A CA 1
ATOM 1451 C C . THR A 1 182 ? 12.825 3.830 3.525 1.00 82.81 182 THR A C 1
ATOM 1453 O O . THR A 1 182 ? 12.939 3.581 4.713 1.00 82.81 182 THR A O 1
ATOM 1456 N N . TYR A 1 183 ? 13.846 3.662 2.688 1.00 82.06 183 TYR A N 1
ATOM 1457 C CA . TYR A 1 183 ? 15.140 3.084 3.053 1.00 82.06 183 TYR A CA 1
ATOM 1458 C C . TYR A 1 183 ? 16.274 4.120 3.017 1.00 82.06 183 TYR A C 1
ATOM 1460 O O . TYR A 1 183 ? 17.447 3.783 3.187 1.00 82.06 183 TYR A O 1
ATOM 1468 N N . PHE A 1 184 ? 15.966 5.403 2.795 1.00 75.56 184 PHE A N 1
ATOM 1469 C CA . PHE A 1 184 ? 16.970 6.455 2.654 1.00 75.56 184 PHE A CA 1
ATOM 1470 C C . PHE A 1 184 ? 17.288 7.188 3.961 1.00 75.56 184 PHE A C 1
ATOM 1472 O O . PHE A 1 184 ? 16.423 7.729 4.647 1.00 75.56 184 PHE A O 1
ATOM 1479 N N . GLY A 1 185 ? 18.582 7.319 4.260 1.00 68.19 185 GLY A N 1
ATOM 1480 C CA . GLY A 1 185 ? 19.065 8.029 5.443 1.00 68.19 185 GLY A CA 1
ATOM 1481 C C . GLY A 1 185 ? 18.845 7.252 6.739 1.00 68.19 185 GLY A C 1
ATOM 1482 O O . GLY A 1 185 ? 18.796 7.865 7.802 1.00 68.19 185 GLY A O 1
ATOM 1483 N N . VAL A 1 186 ? 18.722 5.924 6.656 1.00 74.12 186 VAL A N 1
ATOM 1484 C CA . VAL A 1 186 ? 18.490 5.023 7.800 1.00 74.12 186 VAL A CA 1
ATOM 1485 C C . VAL A 1 186 ? 19.781 4.617 8.516 1.00 74.12 186 VAL A C 1
ATOM 1487 O O . VAL A 1 186 ? 19.735 3.974 9.557 1.00 74.12 186 VAL A O 1
ATOM 1490 N N . GLN A 1 187 ? 20.948 5.033 8.009 1.00 70.25 187 GLN A N 1
ATOM 1491 C CA . GLN A 1 187 ? 22.218 4.808 8.700 1.00 70.25 187 GLN A CA 1
ATOM 1492 C C . GLN A 1 187 ? 22.196 5.443 10.102 1.00 70.25 187 GLN A C 1
ATOM 1494 O O . GLN A 1 187 ? 21.727 6.577 10.248 1.00 70.25 187 GLN A O 1
ATOM 1499 N N . PRO A 1 188 ? 22.739 4.774 11.132 1.00 58.66 188 PRO A N 1
ATOM 1500 C CA . PRO A 1 188 ? 22.823 5.316 12.483 1.00 58.66 188 PRO A CA 1
ATOM 1501 C C . PRO A 1 188 ? 23.852 6.455 12.530 1.00 58.66 188 PRO A C 1
ATOM 1503 O O . PRO A 1 188 ? 25.010 6.280 12.893 1.00 58.66 188 PRO A O 1
ATOM 1506 N N . LYS A 1 189 ? 23.438 7.655 12.120 1.00 52.78 189 LYS A N 1
ATOM 1507 C CA . LYS A 1 189 ? 24.204 8.888 12.290 1.00 52.78 189 LYS A CA 1
ATOM 1508 C C . LYS A 1 189 ? 23.511 9.717 13.371 1.00 52.78 189 LYS A C 1
ATOM 1510 O O . LYS A 1 189 ? 22.576 10.455 13.082 1.00 52.78 189 LYS A O 1
ATOM 1515 N N . SER A 1 190 ? 24.013 9.592 14.603 1.00 51.00 190 SER A N 1
ATOM 1516 C CA . SER A 1 190 ? 23.615 10.300 15.840 1.00 51.00 190 SER A CA 1
ATOM 1517 C C . SER A 1 190 ? 22.356 9.805 16.580 1.00 51.00 190 SER A C 1
ATOM 1519 O O . SER A 1 190 ? 21.547 9.056 16.039 1.00 51.00 190 SER A O 1
ATOM 1521 N N . LYS A 1 191 ? 22.255 10.206 17.862 1.00 51.44 191 LYS A N 1
ATOM 1522 C CA . LYS A 1 191 ? 21.395 9.648 18.928 1.00 51.44 191 LYS A CA 1
ATOM 1523 C C . LYS A 1 191 ? 19.877 9.719 18.681 1.00 51.44 191 LYS A C 1
ATOM 1525 O O . LYS A 1 191 ? 19.143 9.062 19.406 1.00 51.44 191 LYS A O 1
ATOM 1530 N N . GLU A 1 192 ? 19.412 10.424 17.651 1.00 55.28 192 GLU A N 1
ATOM 1531 C CA . GLU A 1 192 ? 18.000 10.457 17.243 1.00 55.28 192 GLU A CA 1
ATOM 1532 C C . GLU A 1 192 ? 17.879 10.527 15.716 1.00 55.28 192 GLU A C 1
ATOM 1534 O O . GLU A 1 192 ? 17.737 11.596 15.117 1.00 55.28 192 GLU A O 1
ATOM 1539 N N . ASN A 1 193 ? 17.931 9.374 15.044 1.00 67.38 193 ASN A N 1
ATOM 1540 C CA . ASN A 1 193 ? 17.635 9.335 13.617 1.00 67.38 193 ASN A CA 1
ATOM 1541 C C . ASN A 1 193 ? 16.116 9.212 13.393 1.00 67.38 193 ASN A C 1
ATOM 1543 O O . ASN A 1 193 ? 15.581 8.115 13.230 1.00 67.38 193 ASN A O 1
ATOM 1547 N N . ASN A 1 194 ? 15.427 10.359 13.341 1.00 76.12 194 ASN A N 1
ATOM 1548 C CA . ASN A 1 194 ? 13.993 10.454 13.023 1.00 76.12 194 ASN A CA 1
ATOM 1549 C C . ASN A 1 194 ? 13.608 9.718 11.724 1.00 76.12 194 ASN A C 1
ATOM 1551 O O . ASN A 1 194 ? 12.474 9.260 11.601 1.00 76.12 194 ASN A O 1
ATOM 1555 N N . LYS A 1 195 ? 14.533 9.578 10.759 1.00 80.31 195 LYS A N 1
ATOM 1556 C CA . LYS A 1 195 ? 14.287 8.821 9.524 1.00 80.31 195 LYS A CA 1
ATOM 1557 C C . LYS A 1 195 ? 14.344 7.319 9.753 1.00 80.31 195 LYS A C 1
ATOM 1559 O O . LYS A 1 195 ? 13.467 6.627 9.254 1.00 80.31 195 LYS A O 1
ATOM 1564 N N . LEU A 1 196 ? 15.318 6.820 10.517 1.00 83.44 196 LEU A N 1
ATOM 1565 C CA . LEU A 1 196 ? 15.379 5.405 10.902 1.00 83.44 196 LEU A CA 1
ATOM 1566 C C . LEU A 1 196 ? 14.122 5.005 11.681 1.00 83.44 196 LEU A C 1
ATOM 1568 O O . LEU A 1 196 ? 13.512 3.987 11.381 1.00 83.44 196 LEU A O 1
ATOM 1572 N N . ASP A 1 197 ? 13.700 5.829 12.642 1.00 84.44 197 ASP A N 1
ATOM 1573 C CA . ASP A 1 197 ? 12.508 5.552 13.445 1.00 84.44 197 ASP A CA 1
ATOM 1574 C C . ASP A 1 197 ? 11.215 5.557 12.612 1.00 84.44 197 ASP A C 1
ATOM 1576 O O . ASP A 1 197 ? 10.367 4.672 12.764 1.00 84.44 197 ASP A O 1
ATOM 1580 N N . TYR A 1 198 ? 11.086 6.517 11.693 1.00 84.75 198 TYR A N 1
ATOM 1581 C CA . TYR A 1 198 ? 9.973 6.576 10.750 1.00 84.75 198 TYR A CA 1
ATOM 1582 C C . TYR A 1 198 ? 9.954 5.360 9.819 1.00 84.75 198 TYR A C 1
ATOM 1584 O O . TYR A 1 198 ? 8.951 4.657 9.751 1.00 84.75 198 TYR A O 1
ATOM 1592 N N . SER A 1 199 ? 11.083 5.062 9.178 1.00 87.50 199 SER A N 1
ATOM 1593 C CA . SER A 1 199 ? 11.237 3.929 8.259 1.00 87.50 199 SER A CA 1
ATOM 1594 C C . SER A 1 199 ? 10.926 2.606 8.952 1.00 87.50 199 SER A C 1
ATOM 1596 O O . 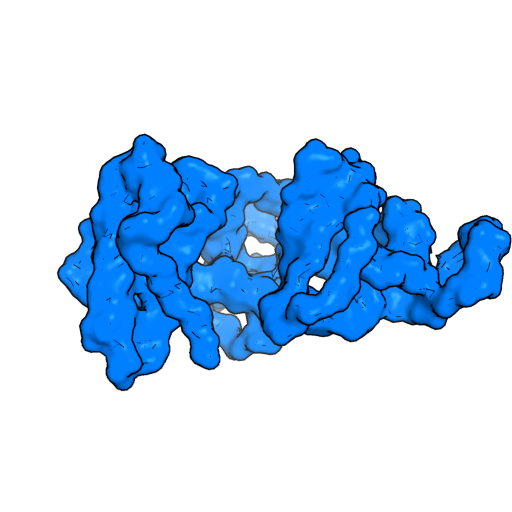SER A 1 199 ? 10.143 1.806 8.450 1.00 87.50 199 SER A O 1
ATOM 1598 N N . ALA A 1 200 ? 11.446 2.416 10.167 1.00 88.69 200 ALA A N 1
ATOM 1599 C CA . ALA A 1 200 ? 11.153 1.235 10.962 1.00 88.69 200 ALA A CA 1
ATOM 1600 C C . ALA A 1 200 ? 9.669 1.121 11.334 1.00 88.69 200 ALA A C 1
ATOM 1602 O O . ALA A 1 200 ? 9.148 0.015 11.419 1.00 88.69 200 ALA A O 1
ATOM 1603 N N . SER A 1 201 ? 8.971 2.246 11.524 1.00 89.50 201 SER A N 1
ATOM 1604 C CA . SER A 1 201 ? 7.526 2.235 11.783 1.00 89.50 201 SER A CA 1
ATOM 1605 C C . SER A 1 201 ? 6.741 1.760 10.558 1.00 89.50 201 SER A C 1
ATOM 1607 O O . SER A 1 201 ? 5.851 0.929 10.705 1.00 89.50 201 SER A O 1
ATOM 1609 N N . VAL A 1 202 ? 7.100 2.234 9.360 1.00 89.81 202 VAL A N 1
ATOM 1610 C CA . VAL A 1 202 ? 6.489 1.797 8.093 1.00 89.81 202 VAL A CA 1
ATOM 1611 C C . VAL A 1 202 ? 6.704 0.298 7.885 1.00 89.81 202 VAL A C 1
ATOM 1613 O O . VAL A 1 202 ? 5.744 -0.451 7.721 1.00 89.81 202 VAL A O 1
ATOM 1616 N N . LEU A 1 203 ? 7.954 -0.163 7.974 1.00 90.62 203 LEU A N 1
ATOM 1617 C CA . LEU A 1 203 ? 8.295 -1.573 7.771 1.00 90.62 203 LEU A CA 1
ATOM 1618 C C . LEU A 1 203 ? 7.691 -2.488 8.845 1.00 90.62 203 LEU A C 1
ATOM 1620 O O . LEU A 1 203 ? 7.274 -3.597 8.530 1.00 90.62 203 LEU A O 1
ATOM 1624 N N . ALA A 1 204 ? 7.571 -2.037 10.097 1.00 90.06 204 ALA A N 1
ATOM 1625 C CA . ALA A 1 204 ? 6.895 -2.810 11.137 1.00 90.06 204 ALA A CA 1
ATOM 1626 C C . ALA A 1 204 ? 5.403 -3.014 10.837 1.00 90.06 204 ALA A C 1
ATOM 1628 O O . ALA A 1 204 ? 4.868 -4.087 11.120 1.00 90.06 204 ALA A O 1
ATOM 1629 N N . ILE A 1 205 ? 4.730 -2.019 10.244 1.00 89.62 205 ILE A N 1
ATOM 1630 C CA . ILE A 1 205 ? 3.346 -2.189 9.785 1.00 89.62 205 ILE A CA 1
ATOM 1631 C C . ILE A 1 205 ? 3.290 -3.144 8.594 1.00 89.62 205 ILE A C 1
ATOM 1633 O O . ILE A 1 205 ? 2.467 -4.052 8.609 1.00 89.62 205 ILE A O 1
ATOM 1637 N N . LEU A 1 206 ? 4.183 -3.008 7.609 1.00 90.00 206 LEU A N 1
ATOM 1638 C CA . LEU A 1 206 ? 4.220 -3.929 6.469 1.00 90.00 206 LEU A CA 1
ATOM 1639 C C . LEU A 1 206 ? 4.453 -5.383 6.919 1.00 90.00 206 LEU A C 1
ATOM 1641 O O . LEU A 1 206 ? 3.711 -6.272 6.510 1.00 90.00 206 LEU A O 1
ATOM 1645 N N . LYS A 1 207 ? 5.389 -5.621 7.846 1.00 90.00 207 LYS A N 1
ATOM 1646 C CA . LYS A 1 207 ? 5.620 -6.950 8.438 1.00 90.00 207 LYS A CA 1
ATOM 1647 C C . LYS A 1 207 ? 4.365 -7.487 9.130 1.00 90.00 207 LYS A C 1
ATOM 1649 O O . LYS A 1 207 ? 4.002 -8.643 8.938 1.00 90.00 207 LYS A O 1
ATOM 1654 N N . ARG A 1 208 ? 3.651 -6.645 9.886 1.00 87.19 208 ARG A N 1
ATOM 1655 C CA . ARG A 1 208 ? 2.354 -7.007 10.496 1.00 87.19 208 ARG A CA 1
ATOM 1656 C C . ARG A 1 208 ? 1.266 -7.293 9.472 1.00 87.19 208 ARG A C 1
ATOM 1658 O O . ARG A 1 208 ? 0.399 -8.118 9.725 1.00 87.19 208 ARG A O 1
ATOM 1665 N N . PHE A 1 209 ? 1.316 -6.629 8.323 1.00 88.75 209 PHE A N 1
ATOM 1666 C CA . PHE A 1 209 ? 0.394 -6.868 7.219 1.00 88.75 209 PHE A CA 1
ATOM 1667 C C . PHE A 1 209 ? 0.703 -8.160 6.452 1.00 88.75 209 PHE A C 1
ATOM 1669 O O . PHE A 1 209 ? -0.058 -8.533 5.564 1.00 88.75 209 PHE A O 1
ATOM 1676 N N . GLY A 1 210 ? 1.757 -8.883 6.846 1.00 88.38 210 GLY A N 1
ATOM 1677 C CA . GLY A 1 210 ? 2.164 -10.150 6.247 1.00 88.38 210 GLY A CA 1
ATOM 1678 C C . GLY A 1 210 ? 3.160 -9.991 5.102 1.00 88.38 210 GLY A C 1
ATOM 1679 O O . GLY A 1 210 ? 3.450 -10.971 4.423 1.00 88.38 210 GLY A O 1
ATOM 1680 N N . TYR A 1 211 ? 3.693 -8.787 4.876 1.00 88.06 211 TYR A N 1
ATOM 1681 C CA . TYR A 1 211 ? 4.707 -8.569 3.850 1.00 88.06 211 TYR A CA 1
ATOM 1682 C C . TYR A 1 211 ? 6.091 -9.002 4.342 1.00 88.06 211 TYR A C 1
ATOM 1684 O O . TYR A 1 211 ? 6.512 -8.662 5.452 1.00 88.06 211 TYR A O 1
ATOM 1692 N N . ASP A 1 212 ? 6.821 -9.707 3.479 1.00 88.44 212 ASP A N 1
ATOM 1693 C CA . ASP A 1 212 ? 8.222 -10.053 3.701 1.00 88.44 212 ASP A CA 1
ATOM 1694 C C . ASP A 1 212 ? 9.105 -8.813 3.504 1.00 88.44 212 ASP A C 1
ATOM 1696 O O . ASP A 1 212 ? 9.515 -8.469 2.394 1.00 88.44 212 ASP A O 1
ATOM 1700 N N . ILE A 1 213 ? 9.397 -8.124 4.604 1.00 87.62 213 ILE A N 1
ATOM 1701 C CA . ILE A 1 213 ? 10.243 -6.929 4.591 1.00 87.62 213 ILE A CA 1
ATOM 1702 C C . ILE A 1 213 ? 11.715 -7.227 4.275 1.00 87.62 213 ILE A C 1
ATOM 1704 O O . ILE A 1 213 ? 12.422 -6.316 3.841 1.00 87.62 213 ILE A O 1
ATOM 1708 N N . ASP A 1 214 ? 12.183 -8.466 4.455 1.00 85.31 214 ASP A N 1
ATOM 1709 C CA . ASP A 1 214 ? 13.565 -8.854 4.153 1.00 85.31 214 ASP A CA 1
ATOM 1710 C C . ASP A 1 214 ? 13.764 -8.957 2.633 1.00 85.31 214 ASP A C 1
ATOM 1712 O O . ASP A 1 214 ? 14.800 -8.539 2.094 1.00 85.31 214 ASP A O 1
ATOM 1716 N N . SER A 1 215 ? 12.716 -9.382 1.916 1.00 85.50 215 SER A N 1
ATOM 1717 C CA . SER A 1 215 ? 12.642 -9.317 0.449 1.00 85.50 215 SER A CA 1
ATOM 1718 C C . SER A 1 215 ? 12.627 -7.890 -0.116 1.00 85.50 215 SER A C 1
ATOM 1720 O O . SER A 1 215 ? 12.763 -7.710 -1.323 1.00 85.50 215 SER A O 1
ATOM 1722 N N . LEU A 1 216 ? 12.506 -6.872 0.740 1.00 83.69 216 LEU A N 1
ATOM 1723 C CA . LEU A 1 216 ? 12.433 -5.460 0.361 1.00 83.69 216 LEU A CA 1
ATOM 1724 C C . LEU A 1 216 ? 13.597 -4.634 0.919 1.00 83.69 216 LEU A C 1
ATOM 1726 O O . LEU A 1 216 ? 13.558 -3.413 0.868 1.00 83.69 216 LEU A O 1
ATOM 1730 N N . ASN A 1 217 ? 14.631 -5.259 1.482 1.00 84.06 217 ASN A N 1
ATOM 1731 C CA . ASN A 1 217 ? 15.688 -4.555 2.204 1.00 84.06 217 ASN A CA 1
ATOM 1732 C C . AS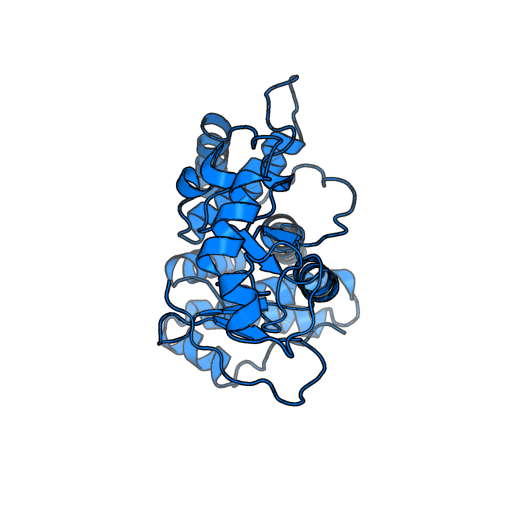N A 1 217 ? 17.028 -4.545 1.446 1.00 84.06 217 ASN A C 1
ATOM 1734 O O . ASN A 1 217 ? 17.367 -5.470 0.702 1.00 84.06 217 ASN A O 1
ATOM 1738 N N . GLY A 1 218 ? 17.819 -3.488 1.645 1.00 83.25 218 GLY A N 1
ATOM 1739 C CA . GLY A 1 218 ? 19.144 -3.337 1.044 1.00 83.25 218 GLY A CA 1
ATOM 1740 C C . GLY A 1 218 ? 19.096 -3.440 -0.475 1.00 83.25 218 GLY A C 1
ATOM 1741 O O . GLY A 1 218 ? 18.358 -2.709 -1.131 1.00 83.25 218 GLY A O 1
ATOM 1742 N N . LYS A 1 219 ? 19.859 -4.375 -1.053 1.00 81.81 219 LYS A N 1
ATOM 1743 C CA . LYS A 1 219 ? 19.862 -4.602 -2.509 1.00 81.81 219 LYS 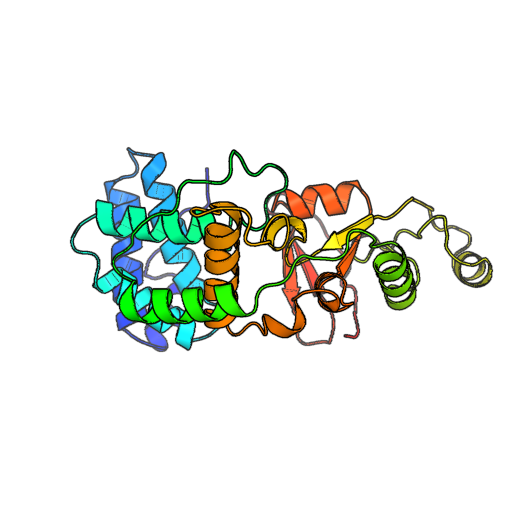A CA 1
ATOM 1744 C C . LYS A 1 219 ? 18.497 -5.036 -3.063 1.00 81.81 219 LYS A C 1
ATOM 1746 O O . LYS A 1 219 ? 18.231 -4.803 -4.237 1.00 81.81 219 LYS A O 1
ATOM 1751 N N . ASN A 1 220 ? 17.636 -5.623 -2.230 1.00 85.81 220 ASN A N 1
ATOM 1752 C CA . ASN A 1 220 ? 16.330 -6.123 -2.652 1.00 85.81 220 ASN A CA 1
ATOM 1753 C C . ASN A 1 220 ? 15.269 -5.013 -2.756 1.00 85.81 220 ASN A C 1
ATOM 1755 O O . ASN A 1 220 ? 14.193 -5.258 -3.287 1.00 85.81 220 ASN A O 1
ATOM 1759 N N . VAL A 1 221 ? 15.572 -3.775 -2.343 1.00 86.31 221 VAL A N 1
ATOM 1760 C CA . VAL A 1 221 ? 14.694 -2.612 -2.589 1.00 86.31 221 VAL A CA 1
ATOM 1761 C C . VAL A 1 221 ? 14.408 -2.448 -4.088 1.00 86.31 221 VAL A C 1
ATOM 1763 O O . VAL A 1 221 ? 13.308 -2.059 -4.474 1.00 86.31 221 VAL A O 1
ATOM 1766 N N . HIS A 1 222 ? 15.382 -2.804 -4.929 1.00 88.56 222 HIS A N 1
ATOM 1767 C CA . HIS A 1 222 ? 15.295 -2.802 -6.390 1.00 88.56 222 HIS A CA 1
ATOM 1768 C C . HIS A 1 222 ? 14.896 -4.162 -6.990 1.00 88.56 222 HIS A C 1
ATOM 1770 O O . HIS A 1 222 ? 15.082 -4.380 -8.187 1.00 88.56 222 HIS A O 1
ATOM 1776 N N . SER A 1 223 ? 14.401 -5.097 -6.172 1.00 88.00 223 SER A N 1
ATOM 1777 C CA . SER A 1 223 ? 13.909 -6.391 -6.649 1.00 88.00 223 SER A CA 1
ATOM 1778 C C . SER A 1 223 ? 12.794 -6.197 -7.673 1.00 88.00 223 SER A C 1
ATOM 1780 O O . SER A 1 223 ? 11.969 -5.293 -7.534 1.00 88.00 223 SER A O 1
ATOM 1782 N N . LEU A 1 224 ? 12.711 -7.105 -8.650 1.00 88.38 224 LEU A N 1
ATOM 1783 C CA . LEU A 1 224 ? 11.613 -7.151 -9.618 1.00 88.38 224 LEU A CA 1
ATOM 1784 C C . LEU A 1 224 ? 10.235 -7.237 -8.951 1.00 88.38 224 LEU A C 1
ATOM 1786 O O . LEU A 1 224 ? 9.264 -6.727 -9.496 1.00 88.38 224 LEU A O 1
ATOM 1790 N N . THR A 1 225 ? 10.146 -7.810 -7.752 1.00 87.44 225 THR A N 1
ATOM 1791 C CA . THR A 1 225 ? 8.900 -7.870 -6.972 1.00 87.44 225 THR A CA 1
ATOM 1792 C C . THR A 1 225 ? 8.444 -6.513 -6.430 1.00 87.44 225 THR A C 1
ATOM 1794 O O . THR A 1 225 ? 7.304 -6.392 -5.996 1.00 87.44 225 THR A O 1
ATOM 1797 N N . ASN A 1 226 ? 9.310 -5.494 -6.452 1.00 90.69 226 ASN A N 1
ATOM 1798 C CA . ASN A 1 226 ? 9.038 -4.158 -5.928 1.00 90.69 226 ASN A CA 1
ATOM 1799 C C . ASN A 1 226 ? 9.097 -3.061 -7.004 1.00 90.69 226 ASN A C 1
ATOM 1801 O O . ASN A 1 226 ? 9.019 -1.887 -6.654 1.00 90.69 226 ASN A O 1
ATOM 1805 N N . VAL A 1 227 ? 9.252 -3.405 -8.291 1.00 91.56 227 VAL A N 1
ATOM 1806 C CA . VAL A 1 227 ? 9.343 -2.416 -9.379 1.00 91.56 227 VAL A CA 1
ATOM 1807 C C . VAL A 1 227 ? 8.389 -2.687 -10.542 1.00 91.56 227 VAL A C 1
ATOM 1809 O O . VAL A 1 227 ? 8.143 -3.834 -10.928 1.00 91.56 227 VAL A O 1
ATOM 1812 N N . ILE A 1 228 ? 7.876 -1.608 -11.131 1.00 92.06 228 ILE A N 1
ATOM 1813 C CA . ILE A 1 228 ? 6.925 -1.608 -12.248 1.00 92.06 228 ILE A CA 1
ATOM 1814 C C . ILE A 1 228 ? 7.373 -0.585 -13.301 1.00 92.06 228 ILE A C 1
ATOM 1816 O O . ILE A 1 228 ? 7.730 0.545 -12.965 1.00 92.06 228 ILE A O 1
ATOM 1820 N N . SER A 1 229 ? 7.329 -0.957 -14.583 1.00 93.19 229 SER A N 1
ATOM 1821 C CA . SER A 1 229 ? 7.638 -0.043 -15.690 1.00 93.19 229 SER A CA 1
ATOM 1822 C C . SER A 1 229 ? 6.425 0.830 -16.043 1.00 93.19 229 SER A C 1
ATOM 1824 O O . SER A 1 229 ? 5.376 0.335 -16.453 1.00 93.19 229 SER A O 1
ATOM 1826 N N . MET A 1 230 ? 6.536 2.152 -15.919 1.00 94.56 230 MET A N 1
ATOM 1827 C CA . MET A 1 230 ? 5.416 3.076 -16.155 1.00 94.56 230 MET A CA 1
ATOM 1828 C C . MET A 1 230 ? 5.800 4.223 -17.085 1.00 94.56 230 MET A C 1
ATOM 1830 O O . MET A 1 230 ? 6.939 4.680 -17.070 1.00 94.56 230 MET A O 1
ATOM 1834 N N . THR A 1 231 ? 4.871 4.734 -17.889 1.00 94.88 231 THR A N 1
ATOM 1835 C CA . THR A 1 231 ? 5.053 6.050 -18.517 1.00 94.88 231 THR A CA 1
ATOM 1836 C C . THR A 1 231 ? 5.069 7.141 -17.439 1.00 94.88 231 THR A C 1
ATOM 1838 O O . THR A 1 231 ? 4.623 6.926 -16.312 1.00 94.88 231 THR A O 1
ATOM 1841 N N . SER A 1 232 ? 5.633 8.314 -17.746 1.00 93.44 232 SER A N 1
ATOM 1842 C CA . SER A 1 232 ? 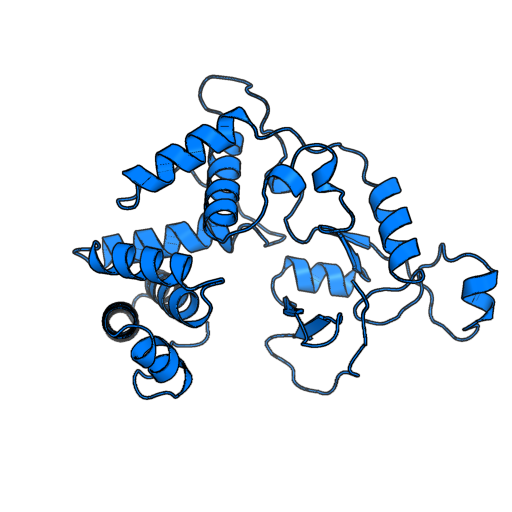5.835 9.363 -16.732 1.00 93.44 232 SER A CA 1
ATOM 1843 C C . SER A 1 232 ? 4.531 9.876 -16.107 1.00 93.44 232 SER A C 1
ATOM 1845 O O . SER A 1 232 ? 4.522 10.227 -14.932 1.00 93.44 232 SER A O 1
ATOM 1847 N N . ASP A 1 233 ? 3.457 9.950 -16.885 1.00 92.38 233 ASP A N 1
ATOM 1848 C CA . ASP A 1 233 ? 2.117 10.357 -16.457 1.00 92.38 233 ASP A CA 1
ATOM 1849 C C . ASP A 1 233 ? 1.454 9.296 -15.567 1.00 92.38 233 ASP A C 1
ATOM 1851 O O . ASP A 1 233 ? 0.913 9.619 -14.511 1.00 92.38 233 ASP A O 1
ATOM 1855 N N . VAL A 1 234 ? 1.580 8.019 -15.933 1.00 93.62 234 VAL A N 1
ATOM 1856 C CA . VAL A 1 234 ? 1.090 6.892 -15.126 1.00 93.62 234 VAL A CA 1
ATOM 1857 C C . VAL A 1 234 ? 1.837 6.796 -13.800 1.00 93.62 234 VAL A C 1
ATOM 1859 O O . VAL A 1 234 ? 1.209 6.639 -12.756 1.00 93.62 234 VAL A O 1
ATOM 1862 N N . HIS A 1 235 ? 3.166 6.927 -13.818 1.00 92.81 235 HIS A N 1
ATOM 1863 C CA . HIS A 1 235 ? 3.970 6.921 -12.595 1.00 92.81 235 HIS A CA 1
ATOM 1864 C C . HIS A 1 235 ? 3.592 8.089 -11.679 1.00 92.81 235 HIS A C 1
ATOM 1866 O O . HIS A 1 235 ? 3.476 7.926 -10.468 1.00 92.81 235 HIS A O 1
ATOM 1872 N N . GLU A 1 236 ? 3.332 9.266 -12.252 1.00 91.19 236 GLU A N 1
ATOM 1873 C CA . GLU A 1 236 ? 2.855 10.410 -11.484 1.00 91.19 236 GLU A CA 1
ATOM 1874 C C . GLU A 1 236 ? 1.485 10.160 -10.843 1.00 91.19 236 GLU A C 1
ATOM 1876 O O . GLU A 1 236 ? 1.315 10.479 -9.665 1.00 91.19 236 GLU A O 1
ATOM 1881 N N . ALA A 1 237 ? 0.536 9.566 -11.568 1.00 91.25 237 ALA A N 1
ATOM 1882 C CA . ALA A 1 237 ? -0.758 9.187 -11.007 1.00 91.25 237 ALA A CA 1
ATOM 1883 C C . ALA A 1 237 ? -0.612 8.136 -9.890 1.00 91.25 237 ALA A C 1
ATOM 1885 O O . ALA A 1 237 ? -1.243 8.258 -8.836 1.00 91.25 237 ALA A O 1
ATOM 1886 N N . PHE A 1 238 ? 0.267 7.146 -10.079 1.00 91.50 238 PHE A N 1
ATOM 1887 C CA . PHE A 1 238 ? 0.572 6.117 -9.083 1.00 91.50 238 PHE A CA 1
ATOM 1888 C C . PHE A 1 238 ? 1.126 6.723 -7.790 1.00 91.50 238 PHE A C 1
ATOM 1890 O O . PHE A 1 238 ? 0.541 6.540 -6.722 1.00 91.50 238 PHE A O 1
ATOM 1897 N N . ASP A 1 239 ? 2.167 7.554 -7.877 1.00 89.31 239 ASP A N 1
ATOM 1898 C CA . ASP A 1 239 ? 2.749 8.204 -6.699 1.00 89.31 239 ASP A CA 1
ATOM 1899 C C . ASP A 1 239 ? 1.788 9.214 -6.045 1.00 89.31 239 ASP A C 1
ATOM 1901 O O . ASP A 1 239 ? 1.955 9.595 -4.885 1.00 89.31 239 ASP A O 1
ATOM 1905 N N . ARG A 1 240 ? 0.777 9.713 -6.761 1.00 88.69 240 ARG A N 1
ATOM 1906 C CA . ARG A 1 240 ? -0.256 10.593 -6.189 1.00 88.69 240 ARG A CA 1
ATOM 1907 C C . ARG A 1 240 ? -1.393 9.826 -5.514 1.00 88.69 240 ARG A C 1
ATOM 1909 O O . ARG A 1 240 ? -2.240 10.465 -4.887 1.00 88.69 240 ARG A O 1
ATOM 1916 N N . LEU A 1 241 ? -1.366 8.491 -5.559 1.00 89.50 241 LEU A N 1
ATOM 1917 C CA . LEU A 1 241 ? -2.465 7.607 -5.155 1.00 89.50 241 LEU A CA 1
ATOM 1918 C C . LEU A 1 241 ? -3.758 7.881 -5.943 1.00 89.50 241 LEU A C 1
ATOM 1920 O O . LEU A 1 241 ? -4.862 7.705 -5.432 1.00 89.50 241 LEU A O 1
ATOM 1924 N N . GLU A 1 242 ? -3.608 8.339 -7.185 1.00 89.38 242 GLU A N 1
ATOM 1925 C CA . GLU A 1 242 ? -4.681 8.486 -8.176 1.00 89.38 242 GLU A CA 1
ATOM 1926 C C . GLU A 1 242 ? -4.800 7.234 -9.053 1.00 89.38 242 GLU A C 1
ATOM 1928 O O . GLU A 1 242 ? -5.741 7.115 -9.829 1.00 89.38 242 GLU A O 1
ATOM 1933 N N . LEU A 1 243 ? -3.857 6.300 -8.911 1.00 88.94 243 LEU A N 1
ATOM 1934 C CA . LEU A 1 243 ? -3.846 4.991 -9.543 1.00 88.94 243 LEU A CA 1
ATOM 1935 C C . LEU A 1 243 ? -3.473 3.930 -8.503 1.00 88.94 243 LEU A C 1
ATOM 1937 O O . LEU A 1 243 ? -2.519 4.116 -7.748 1.00 88.94 243 LEU A O 1
ATOM 1941 N N . TYR A 1 244 ? -4.184 2.805 -8.489 1.00 88.56 244 TYR A N 1
ATOM 1942 C CA . TYR A 1 244 ? -3.797 1.619 -7.722 1.00 88.56 244 TYR A CA 1
ATOM 1943 C C . TYR A 1 244 ? -4.038 0.340 -8.524 1.00 88.56 244 TYR A C 1
ATOM 1945 O O . TYR A 1 244 ? -4.769 0.349 -9.516 1.00 88.56 244 TYR A O 1
ATOM 1953 N N . PHE A 1 245 ? -3.407 -0.752 -8.093 1.00 87.19 245 PHE A N 1
ATOM 1954 C CA . PHE A 1 245 ? -3.534 -2.061 -8.725 1.00 87.19 245 PHE A CA 1
ATOM 1955 C C . PHE A 1 245 ? -4.241 -3.047 -7.803 1.00 87.19 245 PHE A C 1
ATOM 1957 O O . PHE A 1 245 ? -3.977 -3.067 -6.602 1.00 87.19 245 PHE A O 1
ATOM 1964 N N . GLU A 1 246 ? -5.075 -3.904 -8.381 1.00 83.38 246 GLU A N 1
ATOM 1965 C CA . GLU A 1 246 ? -5.599 -5.092 -7.709 1.00 83.38 246 GLU A CA 1
ATOM 1966 C C . GLU A 1 246 ? -5.016 -6.353 -8.342 1.00 83.38 246 GLU A C 1
ATOM 1968 O O . GLU A 1 246 ? -4.861 -6.444 -9.566 1.00 83.38 246 GLU A O 1
ATOM 1973 N N . ALA A 1 247 ? -4.712 -7.335 -7.494 1.00 80.94 247 ALA A N 1
ATOM 1974 C CA . ALA A 1 247 ? -4.355 -8.670 -7.943 1.00 80.94 247 ALA A CA 1
ATOM 1975 C C . ALA A 1 247 ? -5.574 -9.333 -8.597 1.00 80.94 247 ALA A C 1
ATOM 1977 O O . ALA A 1 247 ? -6.680 -9.283 -8.057 1.00 80.94 247 ALA A O 1
ATOM 1978 N N . THR A 1 248 ? -5.377 -9.967 -9.751 1.00 76.38 248 THR A N 1
ATOM 1979 C CA . THR A 1 248 ? -6.437 -10.738 -10.416 1.00 76.38 248 THR A CA 1
ATOM 1980 C C . THR A 1 248 ? -6.313 -12.232 -10.098 1.00 76.38 248 THR A C 1
ATOM 1982 O O . THR A 1 248 ? -5.316 -12.679 -9.536 1.00 76.38 248 THR A O 1
ATOM 1985 N N . ALA A 1 249 ? -7.356 -13.015 -10.403 1.00 64.31 249 ALA A N 1
ATOM 1986 C CA . ALA A 1 249 ? -7.355 -14.469 -10.190 1.00 64.31 249 ALA A CA 1
ATOM 1987 C C . ALA A 1 249 ? -6.438 -15.217 -11.180 1.00 64.31 249 ALA A C 1
ATOM 1989 O O . ALA A 1 249 ? -5.911 -16.283 -10.872 1.00 64.31 249 ALA A O 1
ATOM 1990 N N . SER A 1 250 ? -6.245 -14.652 -12.372 1.00 56.00 250 SER A N 1
ATOM 1991 C CA . SER A 1 250 ? -5.107 -14.944 -13.246 1.00 56.00 250 SER A CA 1
ATOM 1992 C C . SER A 1 250 ? -3.879 -14.192 -12.736 1.00 56.00 250 SER A C 1
ATOM 1994 O O . SER A 1 250 ? -4.026 -13.225 -12.007 1.00 56.00 250 SER A O 1
ATOM 1996 N N . PHE A 1 251 ? -2.669 -14.545 -13.153 1.00 53.22 251 PHE A N 1
ATOM 1997 C CA . PHE A 1 251 ? -1.434 -13.852 -12.756 1.00 53.22 251 PHE A CA 1
ATOM 1998 C C . PHE A 1 251 ? -1.323 -12.367 -13.223 1.00 53.22 251 PHE A C 1
ATOM 2000 O O . PHE A 1 251 ? -0.223 -11.832 -13.340 1.00 53.22 251 PHE A O 1
ATOM 2007 N N . GLY A 1 252 ? -2.449 -11.703 -13.516 1.00 54.09 252 GLY A N 1
ATOM 2008 C CA . GLY A 1 252 ? -2.590 -10.329 -13.974 1.00 54.09 252 GLY A CA 1
ATOM 2009 C C . GLY A 1 252 ? -2.821 -9.294 -12.875 1.00 54.09 252 GLY A C 1
ATOM 2010 O O . GLY A 1 252 ? -3.177 -9.632 -11.743 1.00 54.09 252 GLY A O 1
ATOM 2011 N N . ILE A 1 253 ? -2.688 -8.020 -13.245 1.00 56.34 253 ILE A N 1
ATOM 2012 C CA . ILE A 1 253 ? -3.057 -6.866 -12.417 1.00 56.34 253 ILE A CA 1
ATOM 2013 C C . ILE A 1 253 ? -4.088 -6.009 -13.155 1.00 56.34 253 ILE A C 1
ATOM 2015 O O . ILE A 1 253 ? -3.996 -5.838 -14.368 1.00 56.34 253 ILE A O 1
ATOM 2019 N N . THR A 1 254 ? -5.062 -5.458 -12.428 1.00 65.25 254 THR A N 1
ATOM 2020 C CA . THR A 1 254 ? -6.001 -4.454 -12.966 1.00 65.25 254 THR A CA 1
ATOM 2021 C C . THR A 1 254 ? -5.696 -3.102 -12.342 1.00 65.25 254 THR A C 1
ATOM 2023 O O . THR A 1 254 ? -5.533 -3.021 -11.127 1.00 65.25 254 THR A O 1
ATOM 2026 N N . ALA A 1 255 ? -5.597 -2.057 -13.162 1.00 64.81 255 ALA A N 1
ATOM 2027 C CA . ALA A 1 255 ? -5.311 -0.697 -12.717 1.00 64.81 255 ALA A CA 1
ATOM 2028 C C . ALA A 1 255 ? -6.605 0.127 -12.597 1.00 64.81 255 ALA A C 1
ATOM 2030 O O . ALA A 1 255 ? -7.450 0.082 -13.492 1.00 64.81 255 ALA A O 1
ATOM 2031 N N . TYR A 1 256 ? -6.744 0.907 -11.524 1.00 66.56 256 TYR A N 1
ATOM 2032 C CA . TYR A 1 256 ? -7.938 1.706 -11.235 1.00 66.56 256 TYR A CA 1
ATOM 2033 C C . TYR A 1 256 ? -7.607 3.173 -10.977 1.00 66.56 256 TYR A C 1
ATOM 2035 O O . TYR A 1 256 ? -6.699 3.474 -10.206 1.00 66.56 256 TYR A O 1
ATOM 2043 N N . PHE A 1 257 ? -8.412 4.072 -11.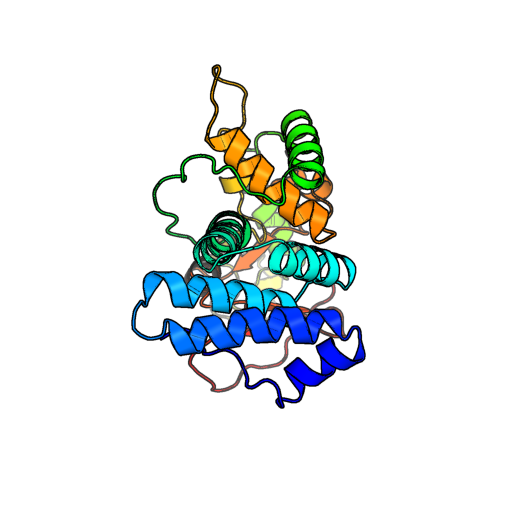552 1.00 55.72 257 PHE A N 1
ATOM 2044 C CA . PHE A 1 257 ? -8.375 5.513 -11.297 1.00 55.72 257 PHE A CA 1
ATOM 2045 C C . PHE A 1 257 ? -9.622 5.945 -10.506 1.00 55.72 257 PHE A C 1
ATOM 2047 O O . PHE A 1 257 ? -10.736 5.856 -11.037 1.00 55.72 257 PHE A O 1
ATOM 2054 N N . PRO A 1 258 ? -9.494 6.449 -9.267 1.00 51.47 258 PRO A N 1
ATOM 2055 C CA . PRO A 1 258 ? -10.626 6.998 -8.532 1.00 51.47 258 PRO A CA 1
ATOM 2056 C C . PRO A 1 258 ? -11.055 8.335 -9.167 1.00 51.47 258 PRO A C 1
ATOM 2058 O O . PRO A 1 258 ? -10.468 9.375 -8.885 1.00 51.47 258 PRO A O 1
ATOM 2061 N N . GLY A 1 259 ? -12.072 8.329 -10.039 1.00 42.22 259 GLY A N 1
ATOM 2062 C CA . GLY A 1 259 ? -12.718 9.568 -10.509 1.00 42.22 259 GLY A CA 1
ATOM 2063 C C . GLY A 1 259 ? -13.147 9.640 -11.976 1.00 42.22 259 GLY A C 1
ATOM 2064 O O . GLY A 1 259 ? -13.952 10.507 -12.303 1.00 42.22 259 GLY A O 1
ATOM 2065 N N . HIS A 1 260 ? -12.704 8.735 -12.850 1.00 34.19 260 HIS A N 1
ATOM 2066 C CA . HIS A 1 260 ? -13.191 8.675 -14.232 1.00 34.19 260 HIS A CA 1
ATOM 2067 C C . HIS A 1 260 ? -13.341 7.226 -14.699 1.00 34.19 260 HIS A C 1
ATOM 2069 O O . HIS A 1 260 ? -12.379 6.560 -15.069 1.00 34.19 260 HIS A O 1
ATOM 2075 N N . ILE A 1 261 ? -14.586 6.745 -14.697 1.00 41.47 261 ILE A N 1
ATOM 2076 C CA . ILE A 1 261 ? -14.974 5.547 -15.437 1.00 41.47 261 ILE A CA 1
ATOM 2077 C C . ILE A 1 261 ? -15.116 5.957 -16.899 1.00 41.47 261 ILE A C 1
ATOM 2079 O O . ILE A 1 261 ? -16.088 6.621 -17.239 1.00 41.47 261 ILE A O 1
ATOM 2083 N N . THR A 1 262 ? -14.203 5.501 -17.752 1.00 31.47 262 THR A N 1
ATOM 2084 C CA . THR A 1 262 ? -14.522 5.079 -19.123 1.00 31.47 262 THR A CA 1
ATOM 2085 C C . THR A 1 262 ? -13.428 4.131 -19.612 1.00 31.47 262 THR A C 1
ATOM 2087 O O . THR A 1 262 ? -12.358 4.589 -19.982 1.00 31.47 262 THR A O 1
ATOM 2090 N N . HIS A 1 263 ? -13.752 2.832 -19.597 1.00 29.98 263 HIS A N 1
ATOM 2091 C CA . HIS A 1 263 ? -13.138 1.706 -20.321 1.00 29.98 263 HIS A CA 1
ATOM 2092 C C . HIS A 1 263 ? -11.612 1.517 -20.253 1.00 29.98 263 HIS A C 1
ATOM 2094 O O . HIS A 1 263 ? -10.853 2.306 -20.799 1.00 29.98 263 HIS A O 1
ATOM 2100 N N . TRP A 1 264 ? -11.185 0.355 -19.742 1.00 42.22 264 TRP A N 1
ATOM 2101 C CA . TRP A 1 264 ? -9.851 -0.190 -20.007 1.00 42.22 264 TRP A CA 1
ATOM 2102 C C . TRP A 1 264 ? -9.909 -1.673 -20.365 1.00 42.22 264 TRP A C 1
ATOM 2104 O O . TRP A 1 264 ? -10.779 -2.416 -19.909 1.00 42.22 264 TRP A O 1
ATOM 2114 N N . VAL A 1 265 ? -8.982 -2.061 -21.238 1.00 31.28 265 VAL A N 1
ATOM 2115 C CA . VAL A 1 265 ? -8.808 -3.418 -21.754 1.00 31.28 265 VAL A CA 1
ATOM 2116 C C . VAL A 1 265 ? -8.195 -4.285 -20.646 1.00 31.28 265 VAL A C 1
ATOM 2118 O O . VAL A 1 265 ? -7.195 -3.874 -20.057 1.00 31.28 265 VAL A O 1
ATOM 2121 N N . PRO A 1 266 ? -8.752 -5.467 -20.335 1.00 30.89 266 PRO A N 1
ATOM 2122 C CA . PRO A 1 266 ? -8.129 -6.391 -19.395 1.00 30.89 266 PRO A CA 1
ATOM 2123 C C . PRO A 1 266 ? -6.771 -6.850 -19.941 1.00 30.89 266 PRO A C 1
ATOM 2125 O O . PRO A 1 266 ? -6.707 -7.520 -20.972 1.00 30.89 266 PRO A O 1
ATOM 2128 N N . PHE A 1 267 ? -5.684 -6.515 -19.246 1.00 41.00 267 PHE A N 1
ATOM 2129 C CA . PHE A 1 267 ? -4.349 -7.016 -19.569 1.00 41.00 267 PHE A CA 1
ATOM 2130 C C . PHE A 1 267 ? -4.023 -8.236 -18.706 1.00 41.00 267 PHE A C 1
ATOM 2132 O O . PHE A 1 267 ? -4.120 -8.211 -17.481 1.00 41.00 267 PHE A O 1
ATOM 2139 N N . HIS A 1 268 ? -3.653 -9.331 -19.367 1.00 33.84 268 HIS A N 1
ATOM 2140 C CA . HIS A 1 268 ? -3.174 -10.540 -18.707 1.00 33.84 268 HIS A CA 1
ATOM 2141 C C . HIS A 1 268 ? -1.686 -10.371 -18.406 1.00 33.84 268 HIS A C 1
ATOM 2143 O O . HIS A 1 268 ? -0.880 -10.239 -19.324 1.00 33.84 268 HIS A O 1
ATOM 2149 N N . TYR A 1 269 ? -1.332 -10.377 -17.124 1.00 36.94 269 TYR A N 1
ATOM 2150 C CA . TYR A 1 269 ? 0.053 -10.493 -16.674 1.00 36.94 269 TYR A CA 1
ATOM 2151 C C . TYR A 1 269 ? 0.332 -11.937 -16.251 1.00 36.94 269 TYR A C 1
ATOM 2153 O O . TYR A 1 269 ? -0.587 -12.726 -16.011 1.00 36.94 269 TYR A O 1
ATOM 2161 N N . SER A 1 270 ? 1.607 -12.308 -16.222 1.00 26.67 270 SER A N 1
ATOM 2162 C CA . SER A 1 270 ? 2.084 -13.540 -15.600 1.00 26.67 270 SER A CA 1
ATOM 2163 C C . SER A 1 270 ? 3.253 -13.190 -14.684 1.00 26.67 270 SER A C 1
ATOM 2165 O O . SER A 1 270 ? 4.320 -12.838 -15.180 1.00 26.67 270 SER A O 1
ATOM 2167 N N . LEU A 1 271 ? 2.998 -13.176 -13.371 1.00 37.41 271 LEU A N 1
ATOM 2168 C CA . LEU A 1 271 ? 3.992 -13.097 -12.294 1.00 37.41 271 LEU A CA 1
ATOM 2169 C C . LEU A 1 271 ? 4.764 -14.412 -12.159 1.00 37.41 271 LEU A C 1
ATOM 2171 O O . LEU A 1 271 ? 4.115 -15.479 -12.257 1.00 37.41 271 LEU A O 1
#

Foldseek 3Di:
DPDQQDDCPDPLNVVLCVVPVLLSVLLVLLNVCLVVVVVPVLQNQLSVQLNVCLSVQLDPLSNVLSSVCSVPDPDSVLSSVNSVLCCLQPVLQQAPDNDDLDFDDDHPSPDVLVVQLVVLLVVAAAADPDLPVLQVVQCVQCLQAAQAPRAHEPPHDPVSCVVPVPGHYDHWDKAFQRDNQLRHPSPPDDDDDSSVSSSSSNLSVCVSSVDDCVCCHYHNVSPSVGIGIHHPVRSNCRNNVQKDWDCDPANAIDIDGPPDDDDDDGDGHHD

Radius of gyration: 20.58 Å; chains: 1; bounding box: 50×34×61 Å

Sequence (271 aa):
MPTPLPKADSPEVQRIADEDPDNLSAYNICLNYEEELAAFEDKQRYFRILGFLLLHAPNQGVRSDVTKSIHSCKHSNDLANLGAFFERNVIVPFKKYRGRTPKPSEHPSRPSFQGVKDEVKVVITQAPKDHVEAKYHALTRDNWRCVVTGTLDRRAPEHIVQLDPTADVVYTQCAHIIPESTYFGVQPKSKENNKLDYSASVLAILKRFGYDIDSLNGKNVHSLTNVISMTSDVHEAFDRLELYFEATASFGITAYFPGHITHWVPFHYSL

Organism: NCBI:txid495285

pLDDT: mean 82.61, std 16.07, range [26.67, 98.0]

Secondary structure (DSSP, 8-state):
-PPPPPPTTSHHHHHHHHH-HHHHHHHHHHHHHHHHTTT-HHHHHHHHHHHHHHHT-SSHHHHHHHHHHHHT--SHHHHHHHHHHHIIIIIGGG-SS--S-------TTHHHHHHHHHHHHHH--PPPS--HHHHHHHHHHTTTB-TTT-PEETT--HHHHTTSTT--EE--EEEESS-GGGGTT-S--SS--HHHHHHHHHHHHHHHTT--SGGGSGGGGG-GGGEEEE-HHHHHHHHTTS-EEEE-SSS-EEEE-TT-----PPPPP--

InterPro domains:
  IPR003615 HNH nuclease [PF13391] (146-245)